Protein AF-0000000070062283 (afdb_homodimer)

Radius of gyration: 23.68 Å; Cα contacts (8 Å, |Δi|>4): 559; chains: 2; bounding box: 32×74×55 Å

Structure (mmCIF, N/CA/C/O backbone):
data_AF-0000000070062283-model_v1
#
loop_
_entity.id
_entity.type
_entity.pdbx_description
1 polymer 'Storkhead-box protein 1 isoform X3'
#
loop_
_atom_site.group_PDB
_atom_site.id
_atom_site.type_symbol
_atom_site.label_atom_id
_atom_site.label_alt_id
_atom_site.label_comp_id
_atom_site.label_asym_id
_atom_site.label_entity_id
_atom_site.label_seq_id
_atom_site.pdbx_PDB_ins_code
_atom_site.Cartn_x
_atom_site.Cartn_y
_atom_site.Cartn_z
_atom_site.occupancy
_atom_site.B_iso_or_equiv
_atom_site.auth_seq_id
_atom_site.auth_comp_id
_atom_site.auth_asym_id
_atom_site.auth_atom_id
_atom_site.pdbx_PDB_model_num
ATOM 1 N N . MET A 1 1 ? 8.719 -23.109 10.523 1 57.53 1 MET A N 1
ATOM 2 C CA . MET A 1 1 ? 8.047 -21.969 9.891 1 57.53 1 MET A CA 1
ATOM 3 C C . MET A 1 1 ? 9.062 -21.047 9.234 1 57.53 1 MET A C 1
ATOM 5 O O . MET A 1 1 ? 10.18 -20.875 9.734 1 57.53 1 MET A O 1
ATOM 9 N N . ALA A 1 2 ? 8.898 -20.781 7.941 1 75.62 2 ALA A N 1
ATOM 10 C CA . ALA A 1 2 ? 9.891 -19.969 7.227 1 75.62 2 ALA A CA 1
ATOM 11 C C . ALA A 1 2 ? 10.086 -18.625 7.906 1 75.62 2 ALA A C 1
ATOM 13 O O . ALA A 1 2 ? 9.188 -18.141 8.602 1 75.62 2 ALA A O 1
ATOM 14 N N . ARG A 1 3 ? 11.25 -18.109 7.977 1 88.5 3 ARG A N 1
ATOM 15 C CA . ARG A 1 3 ? 11.625 -16.828 8.555 1 88.5 3 ARG A CA 1
ATOM 16 C C . ARG A 1 3 ? 10.836 -15.695 7.914 1 88.5 3 ARG A C 1
ATOM 18 O O . ARG A 1 3 ? 10.664 -15.656 6.695 1 88.5 3 ARG A O 1
ATOM 25 N N . PRO A 1 4 ? 10.305 -14.82 8.789 1 92 4 PRO A N 1
ATOM 26 C CA . PRO A 1 4 ? 9.555 -13.688 8.242 1 92 4 PRO A CA 1
ATOM 27 C C . PRO A 1 4 ? 10.414 -12.797 7.34 1 92 4 PRO A C 1
ATOM 29 O O . PRO A 1 4 ? 11.617 -12.664 7.566 1 92 4 PRO A O 1
ATOM 32 N N . VAL A 1 5 ? 9.805 -12.336 6.316 1 94 5 VAL A N 1
ATOM 33 C CA . VAL A 1 5 ? 10.453 -11.438 5.367 1 94 5 VAL A CA 1
ATOM 34 C C . VAL A 1 5 ? 9.844 -10.039 5.484 1 94 5 VAL A C 1
ATOM 36 O O . VAL A 1 5 ? 8.625 -9.883 5.484 1 94 5 VAL A O 1
ATOM 39 N N . GLN A 1 6 ? 10.719 -9.086 5.617 1 95.19 6 GLN A N 1
ATOM 40 C CA . GLN A 1 6 ? 10.242 -7.707 5.707 1 95.19 6 GLN A CA 1
ATOM 41 C C . GLN A 1 6 ? 9.852 -7.164 4.336 1 95.19 6 GLN A C 1
ATOM 43 O O . GLN A 1 6 ? 10.672 -7.16 3.412 1 95.19 6 GLN A O 1
ATOM 48 N N . LEU A 1 7 ? 8.641 -6.668 4.199 1 95.12 7 LEU A N 1
ATOM 49 C CA . LEU A 1 7 ? 8.125 -6.141 2.939 1 95.12 7 LEU A CA 1
ATOM 50 C C . LEU A 1 7 ? 8.273 -4.621 2.889 1 95.12 7 LEU A C 1
ATOM 52 O O . LEU A 1 7 ? 8.414 -4.043 1.81 1 95.12 7 LEU A O 1
ATOM 56 N N . ALA A 1 8 ? 8.18 -3.963 4.035 1 95 8 ALA A N 1
ATOM 57 C CA . ALA A 1 8 ? 8.32 -2.514 4.164 1 95 8 ALA A CA 1
ATOM 58 C C . ALA A 1 8 ? 8.852 -2.133 5.543 1 95 8 ALA A C 1
ATOM 60 O O . ALA A 1 8 ? 8.484 -2.752 6.547 1 95 8 ALA A O 1
ATOM 61 N N . PRO A 1 9 ? 9.727 -1.215 5.578 1 93.31 9 PRO A N 1
ATOM 62 C CA . PRO A 1 9 ? 10.234 -0.763 6.875 1 93.31 9 PRO A CA 1
ATOM 63 C C . PRO A 1 9 ? 9.188 -0.02 7.695 1 93.31 9 PRO A C 1
ATOM 65 O O . PRO A 1 9 ? 8.094 0.267 7.191 1 93.31 9 PRO A O 1
ATOM 68 N N . GLY A 1 10 ? 9.523 0.132 8.961 1 95.19 10 GLY A N 1
ATOM 69 C CA . GLY A 1 10 ? 8.688 1.043 9.719 1 95.19 10 GLY A CA 1
ATOM 70 C C . GLY A 1 10 ? 8.445 2.363 9.016 1 95.19 10 GLY A C 1
ATOM 71 O O . GLY A 1 10 ? 9.336 2.896 8.359 1 95.19 10 GLY A O 1
ATOM 72 N N . SER A 1 11 ? 7.285 2.908 9.148 1 97.5 11 SER A N 1
ATOM 73 C CA . SER A 1 11 ? 6.883 4.082 8.383 1 97.5 11 SER A CA 1
ATOM 74 C C . SER A 1 11 ? 5.867 4.922 9.148 1 97.5 11 SER A C 1
ATOM 76 O O . SER A 1 11 ? 5.504 4.59 10.281 1 97.5 11 SER A O 1
ATOM 78 N N . LEU A 1 12 ? 5.531 6.09 8.617 1 98.12 12 LEU A N 1
ATOM 79 C CA . LEU A 1 12 ? 4.461 6.953 9.102 1 98.12 12 LEU A CA 1
ATOM 80 C C . LEU A 1 12 ? 3.223 6.832 8.219 1 98.12 12 LEU A C 1
ATOM 82 O O . LEU A 1 12 ? 3.32 6.898 6.992 1 98.12 12 LEU A O 1
ATOM 86 N N . ALA A 1 13 ? 2.154 6.559 8.844 1 98.38 13 ALA A N 1
ATOM 87 C CA . ALA A 1 13 ? 0.897 6.438 8.109 1 98.38 13 ALA A CA 1
ATOM 88 C C . ALA A 1 13 ? 0.101 7.738 8.164 1 98.38 13 ALA A C 1
ATOM 90 O O . ALA A 1 13 ? -0.002 8.367 9.219 1 98.38 13 ALA A O 1
ATOM 91 N N . LEU A 1 14 ? -0.385 8.18 7.062 1 98.12 14 LEU A N 1
ATOM 92 C CA . LEU A 1 14 ? -1.36 9.258 6.941 1 98.12 14 LEU A CA 1
ATOM 93 C C . LEU A 1 14 ? -2.711 8.719 6.48 1 98.12 14 LEU A C 1
ATOM 95 O O . LEU A 1 14 ? -2.836 8.227 5.355 1 98.12 14 LEU A O 1
ATOM 99 N N . VAL A 1 15 ? -3.691 8.766 7.332 1 97.5 15 VAL A N 1
ATOM 100 C CA . VAL A 1 15 ? -5.039 8.344 6.965 1 97.5 15 VAL A CA 1
ATOM 101 C C . VAL A 1 15 ? -5.785 9.508 6.316 1 97.5 15 VAL A C 1
ATOM 103 O O . VAL A 1 15 ? -5.941 10.57 6.926 1 97.5 15 VAL A O 1
ATOM 106 N N . LEU A 1 16 ? -6.285 9.258 5.105 1 95.69 16 LEU A N 1
ATOM 107 C CA . LEU A 1 16 ? -6.867 10.344 4.324 1 95.69 16 LEU A CA 1
ATOM 108 C C . LEU A 1 16 ? -8.367 10.133 4.129 1 95.69 16 LEU A C 1
ATOM 110 O O . LEU A 1 16 ? -8.828 9 4.023 1 95.69 16 LEU A O 1
ATOM 114 N N . SER A 1 17 ? -9.023 11.188 4.09 1 93.31 17 SER A N 1
ATOM 115 C CA . SER A 1 17 ? -10.453 11.211 3.768 1 93.31 17 SER A CA 1
ATOM 116 C C . SER A 1 17 ? -10.75 12.273 2.711 1 93.31 17 SER A C 1
ATOM 118 O O . SER A 1 17 ? -10.219 13.383 2.764 1 93.31 17 SER A O 1
ATOM 120 N N . PRO A 1 18 ? -11.5 11.914 1.716 1 88.44 18 PRO A N 1
ATOM 121 C CA . PRO A 1 18 ? -11.836 12.914 0.701 1 88.44 18 PRO A CA 1
ATOM 122 C C . PRO A 1 18 ? -12.656 14.078 1.267 1 88.44 18 PRO A C 1
ATOM 124 O O . PRO A 1 18 ? -13.5 13.875 2.141 1 88.44 18 PRO A O 1
ATOM 127 N N . ARG A 1 19 ? -12.312 15.305 0.97 1 80.94 19 ARG A N 1
ATOM 128 C CA . ARG A 1 19 ? -13.109 16.469 1.351 1 80.94 19 ARG A CA 1
ATOM 129 C C . ARG A 1 19 ? -14.383 16.547 0.519 1 80.94 19 ARG A C 1
ATOM 131 O O . ARG A 1 19 ? -14.445 16.016 -0.592 1 80.94 19 ARG A O 1
ATOM 138 N N . GLU A 1 20 ? -15.734 16.703 1.069 1 64.06 20 GLU A N 1
ATOM 139 C CA . GLU A 1 20 ? -17.047 16.766 0.435 1 64.06 20 GLU A CA 1
ATOM 140 C C . GLU A 1 20 ? -16.938 17.25 -1.006 1 64.06 20 GLU A C 1
ATOM 142 O O . GLU A 1 20 ? -17.875 17.078 -1.795 1 64.06 20 GLU A O 1
ATOM 147 N N . ALA A 1 21 ? -16.297 18.422 -1.163 1 51.62 21 ALA A N 1
ATOM 148 C CA . ALA A 1 21 ? -16.703 18.953 -2.459 1 51.62 21 ALA A CA 1
ATOM 149 C C . ALA A 1 21 ? -16.656 17.875 -3.535 1 51.62 21 ALA A C 1
ATOM 151 O O . ALA A 1 21 ? -16.375 16.719 -3.242 1 51.62 21 ALA A O 1
ATOM 152 N N . GLY A 1 22 ? -16.078 18.391 -4.781 1 42.16 22 GLY A N 1
ATOM 153 C CA . GLY A 1 22 ? -16.344 17.953 -6.141 1 42.16 22 GLY A CA 1
ATOM 154 C C . GLY A 1 22 ? -15.984 16.484 -6.367 1 42.16 22 GLY A C 1
ATOM 155 O O . GLY A 1 22 ? -15.508 15.812 -5.457 1 42.16 22 GLY A O 1
ATOM 156 N N . GLN A 1 23 ? -15.531 16.391 -7.68 1 39.28 23 GLN A N 1
ATOM 157 C CA . GLN A 1 23 ? -15.555 15.406 -8.758 1 39.28 23 GLN A CA 1
ATOM 158 C C . GLN A 1 23 ? -14.719 14.172 -8.398 1 39.28 23 GLN A C 1
ATOM 160 O O . GLN A 1 23 ? -13.617 14.305 -7.867 1 39.28 23 GLN A O 1
ATOM 165 N N . ALA A 1 24 ? -15.312 13.125 -8.484 1 41.19 24 ALA A N 1
ATOM 166 C CA . ALA A 1 24 ? -14.914 11.734 -8.664 1 41.19 24 ALA A CA 1
ATOM 167 C C . ALA A 1 24 ? -13.547 11.633 -9.336 1 41.19 24 ALA A C 1
ATOM 169 O O . ALA A 1 24 ? -13.461 11.516 -10.562 1 41.19 24 ALA A O 1
ATOM 170 N N . ALA A 1 25 ? -12.758 12.672 -9.367 1 44.44 25 ALA A N 1
ATOM 171 C CA . ALA A 1 25 ? -11.742 12.242 -10.32 1 44.44 25 ALA A CA 1
ATOM 172 C C . ALA A 1 25 ? -11.258 10.836 -10.008 1 44.44 25 ALA A C 1
ATOM 174 O O . ALA A 1 25 ? -11.398 10.359 -8.883 1 44.44 25 ALA A O 1
ATOM 175 N N . GLY A 1 26 ? -10.844 10.148 -10.867 1 49.97 26 GLY A N 1
ATOM 176 C CA . GLY A 1 26 ? -10.211 8.844 -10.836 1 49.97 26 GLY A CA 1
ATOM 177 C C . GLY A 1 26 ? -9.383 8.609 -9.586 1 49.97 26 GLY A C 1
ATOM 178 O O . GLY A 1 26 ? -8.922 9.57 -8.953 1 49.97 26 GLY A O 1
ATOM 179 N N . LYS A 1 27 ? -9.836 7.836 -8.609 1 58.41 27 LYS A N 1
ATOM 180 C CA . LYS A 1 27 ? -9.148 7.461 -7.375 1 58.41 27 LYS A CA 1
ATOM 181 C C . LYS A 1 27 ? -7.637 7.621 -7.523 1 58.41 27 LYS A C 1
ATOM 183 O O . LYS A 1 27 ? -6.992 6.859 -8.25 1 58.41 27 LYS A O 1
ATOM 188 N N . PRO A 1 28 ? -7.23 8.961 -7.203 1 59.75 28 PRO A N 1
ATOM 189 C CA . PRO A 1 28 ? -5.781 9.102 -7.379 1 59.75 28 PRO A CA 1
ATOM 190 C C . PRO A 1 28 ? -5 7.926 -6.809 1 59.75 28 PRO A C 1
ATOM 192 O O . PRO A 1 28 ? -5.441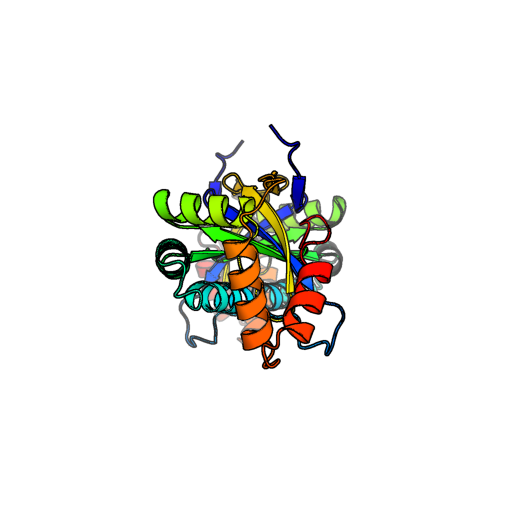 7.293 -5.844 1 59.75 28 PRO A O 1
ATOM 195 N N . GLY A 1 29 ? -4.117 7.484 -7.566 1 78.81 29 GLY A N 1
ATOM 196 C CA . GLY A 1 29 ? -3.215 6.449 -7.086 1 78.81 29 GLY A CA 1
ATOM 197 C C . GLY A 1 29 ? -2.383 6.887 -5.895 1 78.81 29 GLY A C 1
ATOM 198 O O . GLY A 1 29 ? -2.287 8.078 -5.602 1 78.81 29 GLY A O 1
ATOM 199 N N . GLY A 1 30 ? -1.992 6.109 -5.074 1 87.81 30 GLY A N 1
ATOM 200 C CA . GLY A 1 30 ? -1.177 6.34 -3.893 1 87.81 30 GLY A CA 1
ATOM 201 C C . GLY A 1 30 ? 0.014 7.242 -4.156 1 87.81 30 GLY A C 1
ATOM 202 O O . GLY A 1 30 ? 0.304 8.141 -3.367 1 87.81 30 GLY A O 1
ATOM 203 N N . ARG A 1 31 ? 0.639 7.145 -5.316 1 91 31 ARG A N 1
ATOM 204 C CA . ARG A 1 31 ? 1.829 7.93 -5.629 1 91 31 ARG A CA 1
ATOM 205 C C . ARG A 1 31 ? 1.464 9.375 -5.934 1 91 31 ARG A C 1
ATOM 207 O O . ARG A 1 31 ? 2.201 10.297 -5.574 1 91 31 ARG A O 1
ATOM 214 N N . ALA A 1 32 ? 0.366 9.516 -6.598 1 91.38 32 ALA A N 1
ATOM 215 C CA . ALA A 1 32 ? -0.092 10.875 -6.891 1 91.38 32 ALA A CA 1
ATOM 216 C C . ALA A 1 32 ? -0.417 11.625 -5.602 1 91.38 32 ALA A C 1
ATOM 218 O O . ALA A 1 32 ? -0.072 12.805 -5.461 1 91.38 32 ALA A O 1
ATOM 219 N N . LEU A 1 33 ? -1.031 10.984 -4.676 1 92.88 33 LEU A N 1
ATOM 220 C CA . LEU A 1 33 ? -1.369 11.602 -3.4 1 92.88 33 LEU A CA 1
ATOM 221 C C . LEU A 1 33 ? -0.11 11.922 -2.598 1 92.88 33 LEU A C 1
ATOM 223 O O . LEU A 1 33 ? -0.042 12.945 -1.919 1 92.88 33 LEU A O 1
ATOM 227 N N . PHE A 1 34 ? 0.825 11.039 -2.75 1 96.06 34 PHE A N 1
ATOM 228 C CA . PHE A 1 34 ? 2.104 11.281 -2.092 1 96.06 34 PHE A CA 1
ATOM 229 C C . PHE A 1 34 ? 2.752 12.555 -2.619 1 96.06 34 PHE A C 1
ATOM 231 O O . PHE A 1 34 ? 3.215 13.391 -1.84 1 96.06 34 PHE A O 1
ATOM 238 N N . ARG A 1 35 ? 2.746 12.648 -3.902 1 95.38 35 ARG A N 1
ATOM 239 C CA . ARG A 1 35 ? 3.326 13.844 -4.504 1 95.38 35 ARG A CA 1
ATOM 240 C C . ARG A 1 35 ? 2.561 15.094 -4.082 1 95.38 35 ARG A C 1
ATOM 242 O O . ARG A 1 35 ? 3.162 16.125 -3.793 1 95.38 35 ARG A O 1
ATOM 249 N N . ALA A 1 36 ? 1.309 14.984 -4.059 1 93.56 36 ALA A N 1
ATOM 250 C CA . ALA A 1 36 ? 0.475 16.109 -3.645 1 93.56 36 ALA A CA 1
ATOM 251 C C . ALA A 1 36 ? 0.743 16.484 -2.191 1 93.56 36 ALA A C 1
ATOM 253 O O . ALA A 1 36 ? 0.812 17.672 -1.852 1 93.56 36 ALA A O 1
ATOM 254 N N . PHE A 1 37 ? 0.899 15.492 -1.346 1 96.44 37 PHE A N 1
ATOM 255 C CA . PHE A 1 37 ? 1.194 15.727 0.064 1 96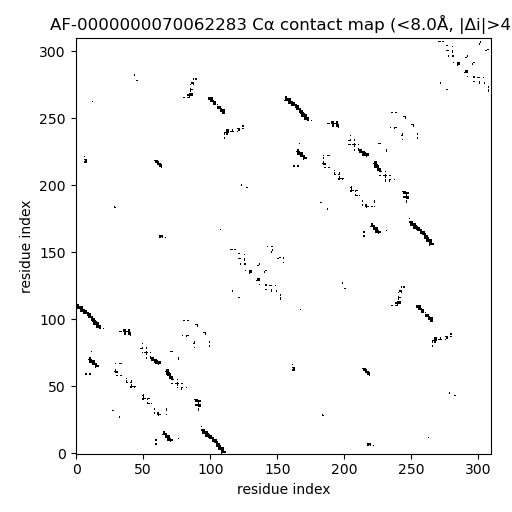.44 37 PHE A CA 1
ATOM 256 C C . PHE A 1 37 ? 2.539 16.422 0.228 1 96.44 37 PHE A C 1
ATOM 258 O O . PHE A 1 37 ? 2.654 17.391 0.983 1 96.44 37 PHE A O 1
ATOM 265 N N . ARG A 1 38 ? 3.461 15.891 -0.426 1 96.81 38 ARG A N 1
ATOM 266 C CA . ARG A 1 38 ? 4.797 16.484 -0.373 1 96.81 38 ARG A CA 1
ATOM 267 C C . ARG A 1 38 ? 4.777 17.938 -0.831 1 96.81 38 ARG A C 1
ATOM 269 O O . ARG A 1 38 ? 5.355 18.797 -0.178 1 96.81 38 ARG A O 1
ATOM 276 N N . ARG A 1 39 ? 4.125 18.203 -1.909 1 93 39 ARG A N 1
ATOM 277 C CA . ARG A 1 39 ? 4.039 19.547 -2.473 1 93 39 ARG A CA 1
ATOM 278 C C . ARG A 1 39 ? 3.34 20.5 -1.512 1 93 39 ARG A C 1
ATOM 280 O O . ARG A 1 39 ? 3.777 21.641 -1.328 1 93 39 ARG A O 1
ATOM 287 N N . ALA A 1 40 ? 2.277 20.109 -0.938 1 92.25 40 ALA A N 1
ATOM 288 C CA . ALA A 1 40 ? 1.511 20.938 -0.014 1 92.25 40 ALA A CA 1
ATOM 289 C C . ALA A 1 40 ? 2.369 21.375 1.165 1 92.25 40 ALA A C 1
ATOM 291 O O . ALA A 1 40 ? 2.277 22.531 1.611 1 92.25 40 ALA A O 1
ATOM 292 N N . ASN A 1 41 ? 3.182 20.453 1.656 1 94.19 41 ASN A N 1
ATOM 293 C CA . ASN A 1 41 ? 3.982 20.781 2.832 1 94.19 41 ASN A CA 1
ATOM 294 C C . ASN A 1 41 ? 5.281 21.484 2.447 1 94.19 41 ASN A C 1
ATOM 296 O O . ASN A 1 41 ? 5.895 22.156 3.275 1 94.19 41 ASN A O 1
ATOM 300 N N . ALA A 1 42 ? 5.684 21.297 1.216 1 91.31 42 ALA A N 1
ATOM 301 C CA . ALA A 1 42 ? 6.871 22 0.721 1 91.31 42 ALA A CA 1
ATOM 302 C C . ALA A 1 42 ? 6.594 23.484 0.518 1 91.31 42 ALA A C 1
ATOM 304 O O . ALA A 1 42 ? 7.527 24.281 0.382 1 91.31 42 ALA A O 1
ATOM 305 N N . ARG A 1 43 ? 5.383 23.859 0.524 1 85.88 43 ARG A N 1
ATOM 306 C CA . ARG A 1 43 ? 4.996 25.25 0.27 1 85.88 43 ARG A CA 1
ATOM 307 C C . ARG A 1 43 ? 4.848 26.016 1.575 1 85.88 43 ARG A C 1
ATOM 309 O O . ARG A 1 43 ? 4.523 27.219 1.562 1 85.88 43 ARG A O 1
ATOM 316 N N . CYS A 1 44 ? 5.016 25.312 2.605 1 85.69 44 CYS A N 1
ATOM 317 C CA . CYS A 1 44 ? 4.906 25.984 3.896 1 85.69 44 CYS A CA 1
ATOM 318 C C . CYS A 1 44 ? 6.188 26.734 4.23 1 85.69 44 CYS A C 1
ATOM 320 O O . CYS A 1 44 ? 6.867 26.422 5.207 1 85.69 44 CYS A O 1
ATOM 322 N N . PHE A 1 45 ? 6.531 27.875 3.613 1 83.69 45 PHE A N 1
ATOM 323 C CA . PHE A 1 45 ? 7.793 28.609 3.676 1 83.69 45 PHE A CA 1
ATOM 324 C C . PHE A 1 45 ? 8.039 29.141 5.082 1 83.69 45 PHE A C 1
ATOM 326 O O . PHE A 1 45 ? 9.188 29.344 5.48 1 83.69 45 PHE A O 1
ATOM 333 N N . TRP A 1 46 ? 6.953 29.375 5.82 1 83.44 46 TRP A N 1
ATOM 334 C CA . TRP A 1 46 ? 7.105 29.891 7.18 1 83.44 46 TRP A CA 1
ATOM 335 C C . TRP A 1 46 ? 7.629 28.812 8.109 1 83.44 46 TRP A C 1
ATOM 337 O O . TRP A 1 46 ? 8.055 29.094 9.234 1 83.44 46 TRP A O 1
ATOM 347 N N . ASN A 1 47 ? 7.562 27.562 7.699 1 87.62 47 ASN A N 1
ATOM 348 C CA . ASN A 1 47 ? 8.039 26.422 8.477 1 87.62 47 ASN A CA 1
ATOM 349 C C . ASN A 1 47 ? 9.148 25.672 7.742 1 87.62 47 ASN A C 1
ATOM 351 O O . ASN A 1 47 ? 8.906 24.625 7.129 1 87.62 47 ASN A O 1
ATOM 355 N N . ALA A 1 48 ? 10.359 26.125 7.918 1 93.25 48 ALA A N 1
ATOM 356 C CA . ALA A 1 48 ? 11.5 25.609 7.164 1 93.25 48 ALA A CA 1
ATOM 357 C C . ALA A 1 48 ? 11.75 24.141 7.484 1 93.25 48 ALA A C 1
ATOM 359 O O . ALA A 1 48 ? 12.133 23.359 6.605 1 93.25 48 ALA A O 1
ATOM 360 N N . SER A 1 49 ? 11.578 23.875 8.719 1 95.31 49 SER A N 1
ATOM 361 C CA . SER A 1 49 ? 11.805 22.5 9.125 1 95.31 49 SER A CA 1
ATOM 362 C C . SER A 1 49 ? 10.836 21.547 8.422 1 95.31 49 SER A C 1
ATOM 364 O O . SER A 1 49 ? 11.234 20.469 7.984 1 95.31 49 SER A O 1
ATOM 366 N N . LEU A 1 50 ? 9.617 21.922 8.273 1 94.75 50 LEU A N 1
ATOM 367 C CA . LEU A 1 50 ? 8.609 21.109 7.613 1 94.75 50 LEU A CA 1
ATOM 368 C C . LEU A 1 50 ? 8.898 20.984 6.121 1 94.75 50 LEU A C 1
ATOM 370 O O . LEU A 1 50 ? 8.766 19.891 5.547 1 94.75 50 LEU A O 1
ATOM 374 N N . VAL A 1 51 ? 9.289 22.062 5.531 1 95 51 VAL A N 1
ATOM 375 C CA . VAL A 1 51 ? 9.641 22.062 4.117 1 95 51 VAL A CA 1
ATOM 376 C C . VAL A 1 51 ? 10.789 21.078 3.869 1 95 51 VAL A C 1
ATOM 378 O O . VAL A 1 51 ? 10.734 20.266 2.939 1 95 51 VAL A O 1
ATOM 381 N N . ARG A 1 52 ? 11.789 21.172 4.711 1 97.06 52 ARG A N 1
ATOM 382 C CA . ARG A 1 52 ? 12.938 20.281 4.586 1 97.06 52 ARG A CA 1
ATOM 383 C C . ARG A 1 52 ? 12.523 18.828 4.789 1 97.06 52 ARG A C 1
ATOM 385 O O . ARG A 1 52 ? 12.938 17.938 4.035 1 97.06 52 ARG A O 1
ATOM 392 N N . ALA A 1 53 ? 11.703 18.578 5.789 1 97.69 53 ALA A N 1
ATOM 393 C CA . ALA A 1 53 ? 11.242 17.219 6.062 1 97.69 53 ALA A CA 1
ATOM 394 C C . ALA A 1 53 ? 10.422 16.672 4.895 1 97.69 53 ALA A C 1
ATOM 396 O O . ALA A 1 53 ? 10.586 15.508 4.508 1 97.69 53 ALA A O 1
ATOM 397 N N . ALA A 1 54 ? 9.57 17.516 4.367 1 97.06 54 ALA A N 1
ATOM 398 C CA . ALA A 1 54 ? 8.719 17.109 3.25 1 97.06 54 ALA A CA 1
ATOM 399 C C . ALA A 1 54 ? 9.562 16.719 2.039 1 97.06 54 ALA A C 1
ATOM 401 O O . ALA A 1 54 ? 9.219 15.789 1.313 1 97.06 54 ALA A O 1
ATOM 402 N N . SER A 1 55 ? 10.633 17.406 1.828 1 95.75 55 SER A N 1
ATOM 403 C CA . SER A 1 55 ? 11.484 17.156 0.671 1 95.75 55 SER A CA 1
ATOM 404 C C . SER A 1 55 ? 12.219 15.828 0.803 1 95.75 55 SER A C 1
ATOM 406 O O . SER A 1 55 ? 12.703 15.273 -0.189 1 95.75 55 SER A O 1
ATOM 408 N N . ARG A 1 56 ? 12.297 15.258 1.959 1 97.19 56 ARG A N 1
ATOM 409 C CA . ARG A 1 56 ? 13.062 14.039 2.207 1 97.19 56 ARG A CA 1
ATOM 410 C C . ARG A 1 56 ? 12.133 12.844 2.391 1 97.19 56 ARG A C 1
ATOM 412 O O . ARG A 1 56 ? 12.594 11.742 2.719 1 97.19 56 ARG A O 1
ATOM 419 N N . LEU A 1 57 ? 10.883 13.07 2.227 1 97.19 57 LEU A N 1
ATOM 420 C CA . LEU A 1 57 ? 9.906 11.992 2.348 1 97.19 57 LEU A CA 1
ATOM 421 C C . LEU A 1 57 ? 10.031 11.008 1.195 1 97.19 57 LEU A C 1
ATOM 423 O O . LEU A 1 57 ? 10.328 11.398 0.064 1 97.19 57 LEU A O 1
ATOM 427 N N . ALA A 1 58 ? 9.812 9.797 1.457 1 97.31 58 ALA A N 1
ATOM 428 C CA . ALA A 1 58 ? 9.75 8.742 0.448 1 97.31 58 ALA A CA 1
ATOM 429 C C . ALA A 1 58 ? 8.438 7.973 0.543 1 97.31 58 ALA A C 1
ATOM 431 O O . ALA A 1 58 ? 7.93 7.734 1.642 1 97.31 58 ALA A O 1
ATOM 432 N N . PHE A 1 59 ? 7.992 7.648 -0.555 1 96.38 59 PHE A N 1
ATOM 433 C CA . PHE A 1 59 ? 6.777 6.844 -0.646 1 96.38 59 PHE A CA 1
ATOM 434 C C . PHE A 1 59 ? 7.059 5.398 -0.24 1 96.38 59 PHE A C 1
ATOM 436 O O . PHE A 1 59 ? 7.988 4.773 -0.753 1 96.38 59 PHE A O 1
ATOM 443 N N . VAL A 1 60 ? 6.289 4.871 0.668 1 96.81 60 VAL A N 1
ATOM 444 C CA . VAL A 1 60 ? 6.441 3.484 1.093 1 96.81 60 VAL A CA 1
ATOM 445 C C . VAL A 1 60 ? 5.305 2.643 0.518 1 96.81 60 VAL A C 1
ATOM 447 O O . VAL A 1 60 ? 5.523 1.51 0.081 1 96.81 60 VAL A O 1
ATOM 450 N N . GLY A 1 61 ? 4.059 3.283 0.593 1 95.44 61 GLY A N 1
ATOM 451 C CA . GLY A 1 61 ? 2.957 2.496 0.061 1 95.44 61 GLY A CA 1
ATOM 452 C C . GLY A 1 61 ? 1.608 3.174 0.217 1 95.44 61 GLY A C 1
ATOM 453 O O . GLY A 1 61 ? 1.52 4.27 0.772 1 95.44 61 GLY A O 1
ATOM 454 N N . TRP A 1 62 ? 0.635 2.482 -0.364 1 95.25 62 TRP A N 1
ATOM 455 C CA . TRP A 1 62 ? -0.761 2.908 -0.354 1 95.25 62 TRP A CA 1
ATOM 456 C C . TRP A 1 62 ? -1.682 1.747 0.005 1 95.25 62 TRP A C 1
ATOM 458 O O . TRP A 1 62 ? -1.573 0.661 -0.568 1 95.25 62 TRP A O 1
ATOM 468 N N . LEU A 1 63 ? -2.529 1.969 0.949 1 94.94 63 LEU A N 1
ATOM 469 C CA . LEU A 1 63 ? -3.492 0.952 1.357 1 94.94 63 LEU A CA 1
ATOM 470 C C . LEU A 1 63 ? -4.91 1.356 0.964 1 94.94 63 LEU A C 1
ATOM 472 O O . LEU A 1 63 ? -5.23 2.545 0.922 1 94.94 63 LEU A O 1
ATOM 476 N N . GLN A 1 64 ? -5.773 0.428 0.67 1 88.94 64 GLN A N 1
ATOM 477 C CA . GLN A 1 64 ? -7.109 0.583 0.105 1 88.94 64 GLN A CA 1
ATOM 478 C C . GLN A 1 64 ? -7.973 1.495 0.973 1 88.94 64 GLN A C 1
ATOM 480 O O . GLN A 1 64 ? -8.867 2.172 0.469 1 88.94 64 GLN A O 1
ATOM 485 N N . ARG A 1 65 ? -7.777 1.609 2.236 1 87.62 65 ARG A N 1
ATOM 486 C CA . ARG A 1 65 ? -8.547 2.502 3.1 1 87.62 65 ARG A CA 1
ATOM 487 C C . ARG A 1 65 ? -7.93 3.898 3.127 1 87.62 65 ARG A C 1
ATOM 489 O O . ARG A 1 65 ? -7.977 4.582 4.152 1 87.62 65 ARG A O 1
ATOM 496 N N . ARG A 1 66 ? -7.328 4.293 2.059 1 92.62 66 ARG A N 1
ATOM 497 C CA . ARG A 1 66 ? -6.762 5.621 1.823 1 92.62 66 ARG A CA 1
ATOM 498 C C . ARG A 1 66 ? -5.703 5.957 2.867 1 92.62 66 ARG A C 1
ATOM 500 O O . ARG A 1 66 ? -5.77 7.008 3.508 1 92.62 66 ARG A O 1
ATOM 507 N N . VAL A 1 67 ? -4.875 5.059 3.016 1 96.5 67 VAL A N 1
ATOM 508 C CA . VAL A 1 67 ? -3.748 5.246 3.922 1 96.5 67 VAL A CA 1
ATOM 509 C C . VAL A 1 67 ? -2.455 5.379 3.121 1 96.5 67 VAL A C 1
ATOM 511 O O . VAL A 1 67 ? -2.121 4.5 2.322 1 96.5 67 VAL A O 1
ATOM 514 N N . LEU A 1 68 ? -1.799 6.445 3.297 1 97.12 68 LEU A N 1
ATOM 515 C CA . LEU A 1 68 ? -0.492 6.68 2.693 1 97.12 68 LEU A CA 1
ATOM 516 C C . LEU A 1 68 ? 0.628 6.332 3.668 1 97.12 68 LEU A C 1
ATOM 518 O O . LEU A 1 68 ? 0.648 6.824 4.797 1 97.12 68 LEU A O 1
ATOM 522 N N . LEU A 1 69 ? 1.502 5.438 3.301 1 97.44 69 LEU A N 1
ATOM 523 C CA . LEU A 1 69 ? 2.684 5.109 4.09 1 97.44 69 LEU A CA 1
ATOM 524 C C . LEU A 1 69 ? 3.912 5.84 3.561 1 97.44 69 LEU A C 1
ATOM 526 O O . LEU A 1 69 ? 4.223 5.762 2.369 1 97.44 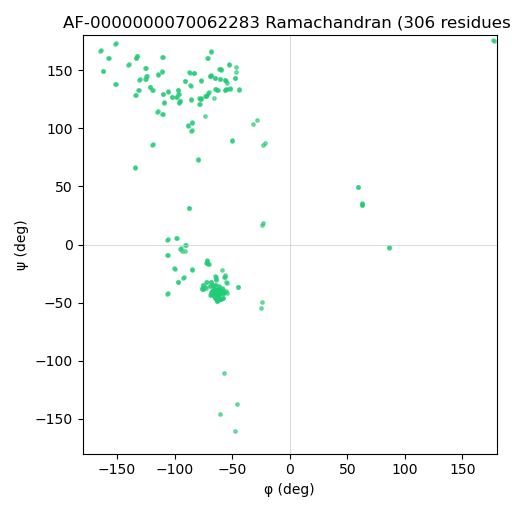69 LEU A O 1
ATOM 530 N N . VAL A 1 70 ? 4.609 6.57 4.473 1 98 70 VAL A N 1
ATOM 531 C CA . VAL A 1 70 ? 5.777 7.348 4.07 1 98 70 VAL A CA 1
ATOM 532 C C . VAL A 1 70 ? 6.922 7.105 5.047 1 98 70 VAL A C 1
ATOM 534 O O . VAL A 1 70 ? 6.707 6.613 6.16 1 98 70 VAL A O 1
ATOM 537 N N . ARG A 1 71 ? 8.062 7.414 4.59 1 97.56 71 ARG A N 1
ATOM 538 C CA . ARG A 1 71 ? 9.234 7.312 5.441 1 97.56 71 ARG A CA 1
ATOM 539 C C . ARG A 1 71 ? 10.188 8.484 5.215 1 97.56 71 ARG A C 1
ATOM 541 O O . ARG A 1 71 ? 10.133 9.141 4.172 1 97.56 71 ARG A O 1
ATOM 548 N N . ALA A 1 72 ? 10.938 8.797 6.152 1 97.5 72 ALA A N 1
ATOM 549 C CA . ALA A 1 72 ? 11.977 9.828 6.141 1 97.5 72 ALA A CA 1
ATOM 550 C C . ALA A 1 72 ? 13.023 9.555 7.215 1 97.5 72 ALA A C 1
ATOM 552 O O . ALA A 1 72 ? 12.82 8.711 8.094 1 97.5 72 ALA A O 1
ATOM 553 N N . PRO A 1 73 ? 14.203 10.164 7.055 1 97.19 73 PRO A N 1
ATOM 554 C CA . PRO A 1 73 ? 15.148 10.062 8.164 1 97.19 73 PRO A CA 1
ATOM 555 C C . PRO A 1 73 ? 14.547 10.492 9.5 1 97.19 73 PRO A C 1
ATOM 557 O O . PRO A 1 73 ? 13.641 11.328 9.531 1 97.19 73 PRO A O 1
ATOM 560 N N . GLN A 1 74 ? 15.055 10 10.586 1 96.62 74 GLN A N 1
ATOM 561 C CA . GLN A 1 74 ? 14.453 10.117 11.914 1 96.62 74 GLN A CA 1
ATOM 562 C C . GLN A 1 74 ? 14.234 11.578 12.289 1 96.62 74 GLN A C 1
ATOM 564 O O . GLN A 1 74 ? 13.156 11.945 12.766 1 96.62 74 GLN A O 1
ATOM 569 N N . PRO A 1 75 ? 15.133 12.484 12.016 1 97.12 75 PRO A N 1
ATOM 570 C CA . PRO A 1 75 ? 14.875 13.883 12.352 1 97.12 75 PRO A CA 1
ATOM 571 C C . PRO A 1 75 ? 13.703 14.469 11.57 1 97.12 75 PRO A C 1
ATOM 573 O O . PRO A 1 75 ? 12.93 15.266 12.109 1 97.12 75 PRO A O 1
ATOM 576 N N . CYS A 1 76 ? 13.609 14.016 10.367 1 97.81 76 CYS A N 1
ATOM 577 C CA . CYS A 1 76 ? 12.531 14.516 9.516 1 97.81 76 CYS A CA 1
ATOM 578 C C . CYS A 1 76 ? 11.188 13.953 9.961 1 97.81 76 CYS A C 1
ATOM 580 O O . CYS A 1 76 ? 10.18 14.664 9.953 1 97.81 76 CYS A O 1
ATOM 582 N N . VAL A 1 77 ? 11.203 12.711 10.367 1 97.5 77 VAL A N 1
ATOM 583 C CA . VAL A 1 77 ? 9.969 12.094 10.828 1 97.5 77 VAL A CA 1
ATOM 584 C C . VAL A 1 77 ? 9.469 12.805 12.086 1 97.5 77 VAL A C 1
ATOM 586 O O . VAL A 1 77 ? 8.266 12.992 12.273 1 97.5 77 VAL A O 1
ATOM 589 N N . GLN A 1 78 ? 10.414 13.148 12.906 1 97.75 78 GLN A N 1
ATOM 590 C CA . GLN A 1 78 ? 10.039 13.852 14.133 1 97.75 78 GLN A CA 1
ATOM 591 C C . GLN A 1 78 ? 9.375 15.188 13.82 1 97.75 78 GLN A C 1
ATOM 593 O O . GLN A 1 78 ? 8.438 15.594 14.508 1 97.75 78 GLN A O 1
ATOM 598 N N . VAL A 1 79 ? 9.891 15.844 12.836 1 97.31 79 VAL A N 1
ATOM 599 C CA . VAL A 1 79 ? 9.305 17.125 12.422 1 97.31 79 VAL A CA 1
ATOM 600 C C . VAL A 1 79 ? 7.863 16.906 11.969 1 97.31 79 VAL A C 1
ATOM 602 O O . VAL A 1 79 ? 6.977 17.688 12.32 1 97.31 79 VAL A O 1
ATOM 605 N N . LEU A 1 80 ? 7.613 15.836 11.227 1 97.06 80 LEU A N 1
ATOM 606 C CA . LEU A 1 80 ? 6.27 15.531 10.742 1 97.06 80 LEU A CA 1
ATOM 607 C C . LEU A 1 80 ? 5.336 15.195 11.898 1 97.06 80 LEU A C 1
ATOM 609 O O . LEU A 1 80 ? 4.195 15.656 11.938 1 97.06 80 LEU A O 1
ATOM 613 N N . ARG A 1 81 ? 5.832 14.453 12.836 1 97.38 81 ARG A N 1
ATOM 614 C CA . ARG A 1 81 ? 5.047 14.117 14.016 1 97.38 81 ARG A CA 1
ATOM 615 C C . ARG A 1 81 ? 4.645 15.375 14.781 1 97.38 81 ARG A C 1
ATOM 617 O O . ARG A 1 81 ? 3.486 15.531 15.164 1 97.38 81 ARG A O 1
ATOM 624 N N . ASP A 1 82 ? 5.586 16.172 14.945 1 94.25 82 ASP A N 1
ATOM 625 C CA . ASP A 1 82 ? 5.34 17.406 15.672 1 94.25 82 ASP A CA 1
ATOM 626 C C . ASP A 1 82 ? 4.352 18.297 14.93 1 94.25 82 ASP A C 1
ATOM 628 O O . ASP A 1 82 ? 3.482 18.922 15.547 1 94.25 82 ASP A O 1
ATOM 632 N N . ALA A 1 83 ? 4.562 18.375 13.633 1 93.38 83 ALA A N 1
ATOM 633 C CA . ALA A 1 83 ? 3.633 19.172 12.836 1 93.38 83 ALA A CA 1
ATOM 634 C C . ALA A 1 83 ? 2.209 18.641 12.961 1 93.38 83 ALA A C 1
ATOM 636 O O . ALA A 1 83 ? 1.253 19.406 13.039 1 93.38 83 ALA A O 1
ATOM 637 N N . TRP A 1 84 ? 2.09 17.359 12.977 1 94.31 84 TRP A N 1
ATOM 638 C CA . TRP A 1 84 ? 0.771 16.766 13.156 1 94.31 84 TRP A CA 1
ATOM 639 C C . TRP A 1 84 ? 0.208 17.109 14.531 1 94.31 84 TRP A C 1
ATOM 641 O O . TRP A 1 84 ? -0.95 17.516 14.656 1 94.31 84 TRP A O 1
ATOM 651 N N . ARG A 1 85 ? 1.076 16.938 15.539 1 92.19 85 ARG A N 1
ATOM 652 C CA . ARG A 1 85 ? 0.638 17.25 16.891 1 92.19 85 ARG A CA 1
ATOM 653 C C . ARG A 1 85 ? 0.09 18.672 16.984 1 92.19 85 ARG A C 1
ATOM 655 O O . ARG A 1 85 ? -0.905 18.906 17.672 1 92.19 85 ARG A O 1
ATOM 662 N N . ARG A 1 86 ? 0.679 19.516 16.188 1 87.56 86 ARG A N 1
ATOM 663 C CA . ARG A 1 86 ? 0.336 20.938 16.281 1 87.56 86 ARG A CA 1
ATOM 664 C C . ARG A 1 86 ? -0.678 21.312 15.219 1 87.56 86 ARG A C 1
ATOM 666 O O . ARG A 1 86 ? -0.887 22.5 14.953 1 87.56 86 ARG A O 1
ATOM 673 N N . ARG A 1 87 ? -1.168 20.359 14.484 1 86.62 87 ARG A N 1
ATOM 674 C CA . ARG A 1 87 ? -2.172 20.578 13.445 1 86.62 87 ARG A CA 1
ATOM 675 C C . ARG A 1 87 ? -1.637 21.484 12.344 1 86.62 87 ARG A C 1
ATOM 677 O O . ARG A 1 87 ? -2.377 22.297 11.789 1 86.62 87 ARG A O 1
ATOM 684 N N . ALA A 1 88 ? -0.334 21.328 12.078 1 88.12 88 ALA A N 1
ATOM 685 C CA . ALA A 1 88 ? 0.329 22.172 11.086 1 88.12 88 ALA A CA 1
ATOM 686 C C . ALA A 1 88 ? 0.615 21.406 9.805 1 88.12 88 ALA A C 1
ATOM 688 O O . ALA A 1 88 ? 1.047 21.984 8.805 1 88.12 88 ALA A O 1
ATOM 689 N N . LEU A 1 89 ? 0.397 20.078 9.852 1 91.88 89 LEU A N 1
ATOM 690 C CA . LEU A 1 89 ? 0.621 19.25 8.672 1 91.88 89 LEU A CA 1
ATOM 691 C C . LEU A 1 89 ? -0.436 19.516 7.609 1 91.88 89 LEU A C 1
ATOM 693 O O . LEU A 1 89 ? -1.631 19.562 7.91 1 91.88 89 LEU A O 1
ATOM 697 N N . ARG A 1 90 ? 0.022 19.734 6.414 1 91.12 90 ARG A N 1
ATOM 698 C CA . ARG A 1 90 ? -0.912 20.047 5.34 1 91.12 90 ARG A CA 1
ATOM 699 C C . ARG A 1 90 ? -1.379 18.797 4.621 1 91.12 90 ARG A C 1
ATOM 701 O O . ARG A 1 90 ? -0.579 17.891 4.348 1 91.12 90 ARG A O 1
ATOM 708 N N . SER A 1 91 ? -2.619 18.828 4.316 1 90.94 91 SER A N 1
ATOM 709 C CA . SER A 1 91 ? -3.219 17.703 3.6 1 90.94 91 SER A CA 1
ATOM 710 C C . SER A 1 91 ? -3.061 17.859 2.09 1 90.94 91 SER A C 1
ATOM 712 O O . SER A 1 91 ? -2.955 18.984 1.587 1 90.94 91 SER A O 1
ATOM 714 N N . PRO A 1 92 ? -2.934 16.672 1.406 1 90.75 92 PRO A N 1
ATOM 715 C CA . PRO A 1 92 ? -3.002 16.797 -0.052 1 90.75 92 PRO A CA 1
ATOM 716 C C . PRO A 1 92 ? -4.324 17.391 -0.532 1 90.75 92 PRO A C 1
ATOM 718 O O . PRO A 1 92 ? -5.359 17.203 0.114 1 90.75 92 PRO A O 1
ATOM 721 N N . ARG A 1 93 ? -4.223 18.047 -1.649 1 84.5 93 ARG A N 1
ATOM 722 C CA . ARG A 1 93 ? -5.406 18.703 -2.195 1 84.5 93 ARG A CA 1
ATOM 723 C C . ARG A 1 93 ? -6.555 17.719 -2.363 1 84.5 93 ARG A C 1
ATOM 725 O O . ARG A 1 93 ? -6.359 16.609 -2.865 1 84.5 93 ARG A O 1
ATOM 732 N N . GLY A 1 94 ? -7.691 18.172 -1.915 1 83.88 94 GLY A N 1
ATOM 733 C CA . GLY A 1 94 ? -8.891 17.359 -2.076 1 83.88 94 GLY A CA 1
ATOM 734 C C . GLY A 1 94 ? -9.086 16.359 -0.957 1 83.88 94 GLY A C 1
ATOM 735 O O . GLY A 1 94 ? -10.078 15.625 -0.939 1 83.88 94 GLY A O 1
ATOM 736 N N . PHE A 1 95 ? -8.148 16.297 -0.021 1 90.31 95 PHE A N 1
ATOM 737 C CA . PHE A 1 95 ? -8.242 15.328 1.067 1 90.31 95 PHE A CA 1
ATOM 738 C C . PHE A 1 95 ? -7.977 16 2.41 1 90.31 95 PHE A C 1
ATOM 740 O O . PHE A 1 95 ? -7.488 17.141 2.459 1 90.31 95 PHE A O 1
ATOM 747 N N . ARG A 1 96 ? -8.375 15.344 3.406 1 90.25 96 ARG A N 1
ATOM 748 C CA . ARG A 1 96 ? -8.031 15.695 4.781 1 90.25 96 ARG A CA 1
ATOM 749 C C . ARG A 1 96 ? -7.309 14.547 5.473 1 90.25 96 ARG A C 1
ATOM 751 O O . ARG A 1 96 ? -7.668 13.383 5.293 1 90.25 96 ARG A O 1
ATOM 758 N N . ILE A 1 97 ? -6.254 14.883 6.18 1 94.94 97 ILE A N 1
ATOM 759 C CA . ILE A 1 97 ? -5.609 13.883 7.023 1 94.94 97 ILE A CA 1
ATOM 760 C C . ILE A 1 97 ? -6.422 13.688 8.297 1 94.94 97 ILE A C 1
ATOM 762 O O . ILE A 1 97 ? -6.602 14.625 9.078 1 94.94 97 ILE A O 1
ATOM 766 N N . THR A 1 98 ? -6.871 12.523 8.539 1 94.38 98 THR A N 1
ATOM 767 C CA . THR A 1 98 ? -7.73 12.266 9.695 1 94.38 98 THR A CA 1
ATOM 768 C C . THR A 1 98 ? -6.93 11.656 10.836 1 94.38 98 THR A C 1
ATOM 770 O O . THR A 1 98 ? -7.363 11.688 11.992 1 94.38 98 THR A O 1
ATOM 773 N N . ALA A 1 99 ? -5.809 11.086 10.539 1 96.56 99 ALA A N 1
ATOM 774 C CA . ALA A 1 99 ? -4.945 10.492 11.555 1 96.56 99 ALA A CA 1
ATOM 775 C C . ALA A 1 99 ? -3.531 10.289 11.031 1 96.56 99 ALA A C 1
ATOM 777 O O . ALA A 1 99 ? -3.334 10.086 9.828 1 96.56 99 ALA A O 1
ATOM 778 N N . VAL A 1 100 ? -2.639 10.375 11.891 1 97.88 100 VAL A N 1
ATOM 779 C CA . VAL A 1 100 ? -1.236 10.055 11.641 1 97.88 100 VAL A CA 1
ATOM 780 C C . VAL A 1 100 ? -0.716 9.117 12.734 1 97.88 100 VAL A C 1
ATOM 782 O O . VAL A 1 100 ? -1.102 9.242 13.898 1 97.88 100 VAL A O 1
ATOM 785 N N . GLY A 1 101 ? 0.112 8.188 12.359 1 97.94 101 GLY A N 1
ATOM 786 C CA . GLY A 1 101 ? 0.657 7.277 13.352 1 97.94 101 GLY A CA 1
ATOM 787 C C . GLY A 1 101 ? 1.867 6.508 12.852 1 97.94 101 GLY A C 1
ATOM 788 O O . GLY A 1 101 ? 2.168 6.523 11.656 1 97.94 101 GLY A O 1
ATOM 789 N N . ASP A 1 102 ? 2.51 5.91 13.789 1 97.75 102 ASP A N 1
ATOM 790 C CA . ASP A 1 102 ? 3.664 5.07 13.484 1 97.75 102 ASP A CA 1
ATOM 791 C C . ASP A 1 102 ? 3.23 3.646 13.133 1 97.75 102 ASP A C 1
ATOM 793 O O . ASP A 1 102 ? 2.336 3.092 13.773 1 97.75 102 ASP A O 1
ATOM 797 N N . VAL A 1 103 ? 3.836 3.102 12.109 1 97 103 VAL A N 1
ATOM 798 C CA . VAL A 1 103 ? 3.543 1.743 11.664 1 97 103 VAL A CA 1
ATOM 799 C C . VAL A 1 103 ? 4.801 0.884 11.758 1 97 103 VAL A C 1
ATOM 801 O O . VAL A 1 103 ? 5.879 1.297 11.32 1 97 103 VAL A O 1
ATOM 804 N N . PHE A 1 104 ? 4.703 -0.26 12.297 1 93.56 104 PHE A N 1
ATOM 805 C CA . PHE A 1 104 ? 5.816 -1.201 12.344 1 93.56 104 PHE A CA 1
ATOM 806 C C . PHE A 1 104 ? 6.102 -1.773 10.961 1 93.56 104 PHE A C 1
ATOM 808 O O . PHE A 1 104 ? 5.262 -1.689 10.062 1 93.56 104 PHE A O 1
ATOM 815 N N . PRO A 1 105 ? 7.289 -2.297 10.82 1 94.06 105 PRO A N 1
ATOM 816 C CA . PRO A 1 105 ? 7.609 -2.938 9.539 1 94.06 105 PRO A CA 1
ATOM 817 C C . PRO A 1 105 ? 6.57 -3.971 9.117 1 94.06 105 PRO A C 1
ATOM 819 O O . PRO A 1 105 ? 6.043 -4.703 9.961 1 94.06 105 PRO A O 1
ATOM 822 N N . VAL A 1 106 ? 6.164 -3.949 7.941 1 95.12 106 VAL A N 1
ATOM 823 C CA . VAL A 1 106 ? 5.27 -4.965 7.391 1 95.12 106 VAL A CA 1
ATOM 824 C C . VAL A 1 106 ? 6.059 -6.227 7.062 1 95.12 106 VAL A C 1
ATOM 826 O O . VAL A 1 106 ? 7.039 -6.18 6.312 1 95.12 106 VAL A O 1
ATOM 829 N N . GLN A 1 107 ? 5.625 -7.301 7.59 1 95.06 107 GLN A N 1
ATOM 830 C CA . GLN A 1 107 ? 6.332 -8.57 7.414 1 95.06 107 GLN A CA 1
ATOM 831 C C . GLN A 1 107 ? 5.402 -9.641 6.848 1 95.06 107 GLN A C 1
ATOM 833 O O . GLN A 1 107 ? 4.188 -9.586 7.051 1 95.06 107 GLN A O 1
ATOM 838 N N . MET A 1 108 ? 6.008 -10.586 6.129 1 95.44 108 MET A N 1
ATOM 839 C CA . MET A 1 108 ? 5.227 -11.703 5.613 1 95.44 108 MET A CA 1
ATOM 840 C C . MET A 1 108 ? 5.816 -13.031 6.062 1 95.44 108 MET A C 1
ATOM 842 O O . MET A 1 108 ? 7.016 -13.125 6.336 1 95.44 108 MET A O 1
ATOM 846 N N . SER A 1 109 ? 5.016 -13.938 6.297 1 96.56 109 SER A N 1
ATOM 847 C CA . SER A 1 109 ? 5.395 -15.336 6.398 1 96.56 109 SER A CA 1
ATOM 848 C C . SER A 1 109 ? 5.355 -16.031 5.039 1 96.56 109 SER A C 1
ATOM 850 O O . SER A 1 109 ? 4.285 -16.406 4.562 1 96.56 109 SER A O 1
ATOM 852 N N . PRO A 1 110 ? 6.453 -16.234 4.438 1 96.69 110 PRO A N 1
ATOM 853 C CA . PRO A 1 110 ? 6.48 -16.766 3.074 1 96.69 110 PRO A CA 1
ATOM 854 C C . PRO A 1 110 ? 5.926 -18.188 2.984 1 96.69 110 PRO A C 1
ATOM 856 O O . PRO A 1 110 ? 6.086 -18.969 3.918 1 96.69 110 PRO A O 1
ATOM 859 N N . ILE A 1 111 ? 5.273 -18.438 1.948 1 96.38 111 ILE A N 1
ATOM 860 C CA . ILE A 1 111 ? 4.777 -19.781 1.642 1 96.38 111 ILE A CA 1
ATOM 861 C C . ILE A 1 111 ? 5.766 -20.5 0.723 1 96.38 111 ILE A C 1
ATOM 863 O O . ILE A 1 111 ? 6.035 -20.031 -0.388 1 96.38 111 ILE A O 1
ATOM 867 N N . ALA A 1 112 ? 6.219 -21.609 1.14 1 94 112 ALA A N 1
ATOM 868 C CA . ALA A 1 112 ? 7.191 -22.375 0.36 1 94 112 ALA A CA 1
ATOM 869 C C . ALA A 1 112 ? 6.516 -23.094 -0.798 1 94 112 ALA A C 1
ATOM 871 O O . ALA A 1 112 ? 5.406 -23.609 -0.652 1 94 112 ALA A O 1
ATOM 872 N N . GLN A 1 113 ? 7.203 -23.109 -1.879 1 90.56 113 GLN A N 1
ATOM 873 C CA . GLN A 1 113 ? 6.711 -23.891 -3.014 1 90.56 113 GLN A CA 1
ATOM 874 C C . GLN A 1 113 ? 7.094 -25.359 -2.891 1 90.56 113 GLN A C 1
ATOM 876 O O . GLN A 1 113 ? 8.125 -25.688 -2.301 1 90.56 113 GLN A O 1
ATOM 881 N N . CYS A 1 114 ? 6.25 -26.156 -3.393 1 87 114 CYS A N 1
ATOM 882 C CA . CYS A 1 114 ? 6.543 -27.594 -3.395 1 87 114 CYS A CA 1
ATOM 883 C C . CYS A 1 114 ? 7.699 -27.906 -4.336 1 87 114 CYS A C 1
ATOM 885 O O . CYS A 1 114 ? 7.895 -27.219 -5.34 1 87 114 CYS A O 1
ATOM 887 N N . GLN A 1 115 ? 8.469 -28.844 -3.996 1 81.56 115 GLN A N 1
ATOM 888 C CA . GLN A 1 115 ? 9.594 -29.281 -4.809 1 81.56 115 GLN A CA 1
ATOM 889 C C . GLN A 1 115 ? 9.125 -30.047 -6.039 1 81.56 115 GLN A C 1
ATOM 891 O O . GLN A 1 115 ? 9.75 -29.969 -7.102 1 81.56 115 GLN A O 1
ATOM 896 N N . PHE A 1 116 ? 7.926 -30.797 -5.863 1 78.25 116 PHE A N 1
ATOM 897 C CA . PHE A 1 116 ? 7.43 -31.594 -6.98 1 78.25 116 PHE A CA 1
ATOM 898 C C . PHE A 1 116 ? 6.082 -31.062 -7.465 1 78.25 116 PHE A C 1
ATOM 900 O O . PHE A 1 116 ? 5.191 -30.781 -6.656 1 78.25 116 PHE A O 1
ATOM 907 N N . VAL A 1 117 ? 6.055 -30.562 -8.625 1 77.5 117 VAL A N 1
ATOM 908 C CA . VAL A 1 117 ? 4.816 -30.109 -9.242 1 77.5 117 VAL A CA 1
ATOM 909 C C . VAL A 1 117 ? 4.371 -31.094 -10.312 1 77.5 117 VAL A C 1
ATOM 911 O O . VAL A 1 117 ? 5.188 -31.562 -11.117 1 77.5 117 VAL A O 1
ATOM 914 N N . PRO A 1 118 ? 3.121 -31.406 -10.211 1 76.5 118 PRO A N 1
ATOM 915 C CA . PRO A 1 118 ? 2.639 -32.344 -11.242 1 76.5 118 PRO A CA 1
ATOM 916 C C . PRO A 1 118 ? 2.904 -31.828 -12.656 1 76.5 118 PRO A C 1
ATOM 918 O O . PRO A 1 118 ? 2.73 -30.641 -12.938 1 76.5 118 PRO A O 1
ATOM 921 N N . LEU A 1 119 ? 3.289 -32.688 -13.562 1 78.25 119 LEU A N 1
ATOM 922 C CA . LEU A 1 119 ? 3.643 -32.375 -14.938 1 78.25 119 LEU A CA 1
ATOM 923 C C . LEU A 1 119 ? 2.475 -31.703 -15.656 1 78.25 119 LEU A C 1
ATOM 925 O O . LEU A 1 119 ? 2.67 -30.75 -16.422 1 78.25 119 LEU A O 1
ATOM 929 N N . ALA A 1 120 ? 1.327 -32.219 -15.289 1 77.06 120 ALA A N 1
ATOM 930 C CA . ALA A 1 120 ? 0.148 -31.672 -15.961 1 77.06 120 ALA A CA 1
ATOM 931 C C . ALA A 1 120 ? -0.026 -30.188 -15.641 1 77.06 120 ALA A C 1
ATOM 933 O O . ALA A 1 120 ? -0.361 -29.391 -16.516 1 77.06 120 ALA A O 1
ATOM 934 N N . GLU A 1 121 ? 0.237 -29.922 -14.445 1 79.06 121 GLU A N 1
ATOM 935 C CA . GLU A 1 121 ? 0.1 -28.531 -14.023 1 79.06 121 GLU A CA 1
ATOM 936 C C . GLU A 1 121 ? 1.145 -27.641 -14.695 1 79.06 121 GLU A C 1
ATOM 938 O O . GLU A 1 121 ? 0.83 -26.547 -15.148 1 79.06 121 GLU A O 1
ATOM 943 N N . VAL A 1 122 ? 2.242 -28.172 -14.773 1 77.44 122 VAL A N 1
ATOM 944 C CA . VAL A 1 122 ? 3.35 -27.453 -15.398 1 77.44 122 VAL A CA 1
ATOM 945 C C . VAL A 1 122 ? 3.031 -27.188 -16.875 1 77.44 122 VAL A C 1
ATOM 947 O O . VAL A 1 122 ? 3.24 -26.078 -17.359 1 77.44 122 VAL A O 1
ATOM 950 N N . LEU A 1 123 ? 2.547 -28.234 -17.469 1 81.56 123 LEU A N 1
ATOM 951 C CA . LEU A 1 123 ? 2.199 -28.109 -18.875 1 81.56 123 LEU A CA 1
ATOM 952 C C . LEU A 1 123 ? 1.091 -27.078 -19.078 1 81.56 123 LEU A C 1
ATOM 954 O O . LEU A 1 123 ? 1.186 -26.219 -19.953 1 81.56 123 LEU A O 1
ATOM 958 N N . CYS A 1 124 ? 0.063 -27.219 -18.25 1 80.88 124 CYS A N 1
ATOM 959 C CA . CYS A 1 124 ? -1.068 -26.312 -18.359 1 80.88 124 CYS A CA 1
ATOM 960 C C . CYS A 1 124 ? -0.628 -24.859 -18.141 1 80.88 124 CYS A C 1
ATOM 962 O O . CYS A 1 124 ? -1.042 -23.969 -18.875 1 80.88 124 CYS A O 1
ATOM 964 N N . CYS A 1 125 ? 0.235 -24.672 -17.156 1 79.5 125 CYS A N 1
ATOM 965 C CA . CYS A 1 125 ? 0.729 -23.344 -16.859 1 79.5 125 CYS A CA 1
ATOM 966 C C . CYS A 1 125 ? 1.589 -22.812 -18 1 79.5 125 CYS A C 1
ATOM 968 O O . CYS A 1 125 ? 1.49 -21.641 -18.375 1 79.5 125 CYS A O 1
ATOM 970 N N . THR A 1 126 ? 2.398 -23.656 -18.594 1 82.62 126 THR A N 1
ATOM 971 C CA . THR A 1 126 ? 3.266 -23.266 -19.703 1 82.62 126 THR A CA 1
ATOM 972 C C . THR A 1 126 ? 2.439 -22.891 -20.922 1 82.62 126 THR A C 1
ATOM 974 O O . THR A 1 126 ? 2.721 -21.891 -21.578 1 82.62 126 THR A O 1
ATOM 977 N N . ILE A 1 127 ? 1.517 -23.672 -21.156 1 84.56 127 ILE A N 1
ATOM 978 C CA . ILE A 1 127 ? 0.641 -23.406 -22.297 1 84.56 127 ILE A CA 1
ATOM 979 C C . ILE A 1 127 ? -0.094 -22.078 -22.078 1 84.56 127 ILE A C 1
ATOM 981 O O . ILE A 1 127 ? -0.217 -21.266 -23 1 84.56 127 ILE A O 1
ATOM 985 N N . ALA A 1 128 ? -0.589 -21.891 -20.891 1 81.94 128 ALA A N 1
ATOM 986 C CA . ALA A 1 128 ? -1.272 -20.641 -20.578 1 81.94 128 ALA A CA 1
ATOM 987 C C . ALA A 1 128 ? -0.352 -19.438 -20.781 1 81.94 128 ALA A C 1
ATOM 989 O O . ALA A 1 128 ? -0.77 -18.422 -21.328 1 81.94 128 ALA A O 1
ATOM 990 N N . ASP A 1 129 ? 0.86 -19.562 -20.391 1 79.56 129 ASP A N 1
ATOM 991 C CA . ASP A 1 129 ? 1.84 -18.5 -20.547 1 79.56 129 ASP A CA 1
ATOM 992 C C . ASP A 1 129 ? 2.109 -18.219 -22.031 1 79.56 129 ASP A C 1
ATOM 994 O O . ASP A 1 129 ? 2.221 -17.062 -22.438 1 79.56 129 ASP A O 1
ATOM 998 N N . MET A 1 130 ? 2.281 -19.25 -22.719 1 82 130 MET A N 1
ATOM 999 C CA . MET A 1 130 ? 2.527 -19.125 -24.156 1 82 130 MET A CA 1
ATOM 1000 C C . MET A 1 130 ? 1.341 -18.484 -24.859 1 82 130 MET A C 1
ATOM 1002 O O . MET A 1 130 ? 1.521 -17.625 -25.719 1 82 130 MET A O 1
ATOM 1006 N N . ASN A 1 131 ? 0.156 -18.844 -24.438 1 81.5 131 ASN A N 1
ATOM 1007 C CA . ASN A 1 131 ? -1.046 -18.25 -25 1 81.5 131 ASN A CA 1
ATOM 1008 C C . ASN A 1 131 ? -1.148 -16.766 -24.672 1 81.5 131 ASN A C 1
ATOM 1010 O O . ASN A 1 131 ? -1.503 -15.953 -25.531 1 81.5 131 ASN A O 1
ATOM 1014 N N . ALA A 1 132 ? -0.816 -16.469 -23.453 1 76.94 132 ALA A N 1
ATOM 1015 C CA . ALA A 1 132 ? -0.858 -15.078 -23.016 1 76.94 132 ALA A CA 1
ATOM 1016 C C . ALA A 1 132 ? 0.151 -14.227 -23.781 1 76.94 132 ALA A C 1
ATOM 1018 O O . ALA A 1 132 ? -0.086 -13.047 -24.031 1 76.94 132 ALA A O 1
ATOM 1019 N N . GLY A 1 133 ? 1.227 -14.828 -24.188 1 78.56 133 GLY A N 1
ATOM 1020 C CA . GLY A 1 133 ? 2.26 -14.156 -24.953 1 78.56 133 GLY A CA 1
ATOM 1021 C C . GLY A 1 133 ? 2.041 -14.258 -26.453 1 78.56 133 GLY A C 1
ATOM 1022 O O . GLY A 1 133 ? 2.859 -13.773 -27.234 1 78.56 133 GLY A O 1
ATOM 1023 N N . GLN A 1 134 ? 0.969 -14.93 -26.766 1 84.12 134 GLN A N 1
ATOM 1024 C CA . GLN A 1 134 ? 0.617 -15.125 -28.172 1 84.12 134 GLN A CA 1
ATOM 1025 C C . GLN A 1 134 ? 1.689 -15.93 -28.906 1 84.12 134 GLN A C 1
ATOM 1027 O O . GLN A 1 134 ? 2.049 -15.609 -30.031 1 84.12 134 GLN A O 1
ATOM 1032 N N . VAL A 1 135 ? 2.311 -16.844 -28.234 1 84.38 135 VAL A N 1
ATOM 1033 C CA . VAL A 1 135 ? 3.283 -17.766 -28.797 1 84.38 135 VAL A CA 1
ATOM 1034 C C . VAL A 1 135 ? 2.602 -19.094 -29.141 1 84.38 135 VAL A C 1
ATOM 1036 O O . VAL A 1 135 ? 1.856 -19.641 -28.312 1 84.38 135 VAL A O 1
ATOM 1039 N N . ALA A 1 136 ? 2.785 -19.578 -30.297 1 87.69 136 ALA A N 1
ATOM 1040 C CA . ALA A 1 136 ? 2.176 -20.844 -30.703 1 87.69 136 ALA A CA 1
ATOM 1041 C C . ALA A 1 136 ? 2.705 -22.016 -29.891 1 87.69 136 ALA A C 1
ATOM 1043 O O . ALA A 1 136 ? 3.916 -22.141 -29.688 1 87.69 136 ALA A O 1
ATOM 1044 N N . VAL A 1 137 ? 1.8 -22.812 -29.453 1 88.06 137 VAL A N 1
ATOM 1045 C CA . VAL A 1 137 ? 2.174 -23.969 -28.641 1 88.06 137 VAL A CA 1
ATOM 1046 C C . VAL A 1 137 ? 2.543 -25.141 -29.547 1 88.06 137 VAL A C 1
ATOM 1048 O O . VAL A 1 137 ? 1.668 -25.766 -30.156 1 88.06 137 VAL A O 1
ATOM 1051 N N . THR A 1 138 ? 3.783 -25.375 -29.797 1 89.06 138 THR A N 1
ATOM 1052 C CA . THR A 1 138 ? 4.32 -26.578 -30.453 1 89.06 138 THR A CA 1
ATOM 1053 C C . THR A 1 138 ? 5.113 -27.422 -29.453 1 89.06 138 THR A C 1
ATOM 1055 O O . THR A 1 138 ? 5.398 -26.969 -28.344 1 89.06 138 THR A O 1
ATOM 1058 N N . GLN A 1 139 ? 5.266 -28.672 -29.906 1 84.88 139 GLN A N 1
ATOM 1059 C CA . GLN A 1 139 ? 6.031 -29.531 -29.016 1 84.88 139 GLN A CA 1
ATOM 1060 C C . GLN A 1 139 ? 7.395 -28.922 -28.703 1 84.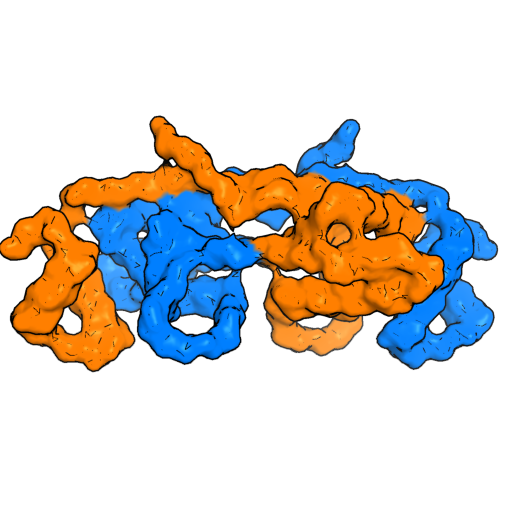88 139 GLN A C 1
ATOM 1062 O O . GLN A 1 139 ? 7.844 -28.953 -27.562 1 84.88 139 GLN A O 1
ATOM 1067 N N . GLU A 1 140 ? 7.984 -28.359 -29.703 1 85.19 140 GLU A N 1
ATOM 1068 C CA . GLU A 1 140 ? 9.328 -27.797 -29.562 1 85.19 140 GLU A CA 1
ATOM 1069 C C . GLU A 1 140 ? 9.305 -26.562 -28.672 1 85.19 140 GLU A C 1
ATOM 1071 O O . GLU A 1 140 ? 10.148 -26.406 -27.781 1 85.19 140 GLU A O 1
ATOM 1076 N N . SER A 1 141 ? 8.32 -25.703 -28.891 1 85.38 141 SER A N 1
ATOM 1077 C CA . SER A 1 141 ? 8.234 -24.469 -28.109 1 85.38 141 SER A CA 1
ATOM 1078 C C . SER A 1 141 ? 7.867 -24.766 -26.656 1 85.38 141 SER A C 1
ATOM 1080 O O . SER A 1 141 ? 8.359 -24.109 -25.75 1 85.38 141 SER A O 1
ATOM 1082 N N . LEU A 1 142 ? 7.023 -25.766 -26.453 1 85.38 142 LEU A N 1
ATOM 1083 C CA . LEU A 1 142 ? 6.59 -26.156 -25.125 1 85.38 142 LEU A CA 1
ATOM 1084 C C . LEU A 1 142 ? 7.762 -26.656 -24.297 1 85.38 142 LEU A C 1
ATOM 1086 O O . LEU A 1 142 ? 7.91 -26.281 -23.125 1 85.38 142 LEU A O 1
ATOM 1090 N N . LEU A 1 143 ? 8.57 -27.484 -24.953 1 82.44 143 LEU A N 1
ATOM 1091 C CA . LEU A 1 143 ? 9.727 -28.031 -24.25 1 82.44 143 LEU A CA 1
ATOM 1092 C C . LEU A 1 143 ? 10.719 -26.938 -23.891 1 82.44 143 LEU A C 1
ATOM 1094 O O . LEU A 1 143 ? 11.289 -26.938 -22.797 1 82.44 143 LEU A O 1
ATOM 1098 N N . GLU A 1 144 ? 10.906 -26.016 -24.75 1 81.56 144 GLU A N 1
ATOM 1099 C CA . GLU A 1 144 ? 11.805 -24.906 -24.5 1 81.56 144 GLU A CA 1
ATOM 1100 C C . GLU A 1 144 ? 11.344 -24.078 -23.312 1 81.56 144 GLU A C 1
ATOM 1102 O O . GLU A 1 144 ? 12.156 -23.656 -22.469 1 81.56 144 GLU A O 1
ATOM 1107 N N . HIS A 1 145 ? 10.062 -23.906 -23.297 1 78.88 145 HIS A N 1
ATOM 1108 C CA . HIS A 1 145 ? 9.492 -23.078 -22.234 1 78.88 145 HIS A CA 1
ATOM 1109 C C . HIS A 1 145 ? 9.461 -23.828 -20.906 1 78.88 145 HIS A C 1
ATOM 1111 O O . HIS A 1 145 ? 9.648 -23.234 -19.844 1 78.88 145 HIS A O 1
ATOM 1117 N N . LEU A 1 146 ? 9.242 -25.125 -20.938 1 79.06 146 LEU A N 1
ATOM 1118 C CA . LEU A 1 146 ? 9.195 -25.953 -19.734 1 79.06 146 LEU A CA 1
ATOM 1119 C C . LEU A 1 146 ? 10.562 -26 -19.062 1 79.06 146 LEU A C 1
ATOM 1121 O O . LEU A 1 146 ? 10.648 -25.922 -17.828 1 79.06 146 LEU A O 1
ATOM 1125 N N . VAL A 1 147 ? 11.57 -26.062 -19.828 1 76.56 147 VAL A N 1
ATOM 1126 C CA . VAL A 1 147 ? 12.922 -26.125 -19.297 1 76.56 147 VAL A CA 1
ATOM 1127 C C . VAL A 1 147 ? 13.273 -24.781 -18.641 1 76.56 147 VAL A C 1
ATOM 1129 O O . VAL A 1 147 ? 13.961 -24.75 -17.609 1 76.56 147 VAL A O 1
ATOM 1132 N N . LYS A 1 148 ? 12.727 -23.75 -19.172 1 72.75 148 LYS A N 1
ATOM 1133 C CA . LYS A 1 148 ? 13.016 -22.422 -18.656 1 72.75 148 LYS A CA 1
ATOM 1134 C C . LYS A 1 148 ? 12.273 -22.156 -17.359 1 72.75 148 LYS A C 1
ATOM 1136 O O . LYS A 1 148 ? 12.82 -21.562 -16.422 1 72.75 148 LYS A O 1
ATOM 1141 N N . LEU A 1 149 ? 11.102 -22.641 -17.328 1 70.81 149 LEU A N 1
ATOM 1142 C CA . LEU A 1 149 ? 10.219 -22.281 -16.234 1 70.81 149 LEU A CA 1
ATOM 1143 C C . LEU A 1 149 ? 10.32 -23.297 -15.102 1 70.81 149 LEU A C 1
ATOM 1145 O O . LEU A 1 149 ? 10.133 -22.953 -13.93 1 70.81 149 LEU A O 1
ATOM 1149 N N . TYR A 1 150 ? 10.656 -24.562 -15.445 1 74.19 150 TYR A N 1
ATOM 1150 C CA . TYR A 1 150 ? 10.727 -25.625 -14.461 1 74.19 150 TYR A CA 1
ATOM 1151 C C . TYR A 1 150 ? 11.992 -26.453 -14.648 1 74.19 150 TYR A C 1
ATOM 1153 O O . TYR A 1 150 ? 11.922 -27.641 -15 1 74.19 150 TYR A O 1
ATOM 1161 N N . PRO A 1 151 ? 13.062 -25.859 -14.422 1 64.38 151 PRO A N 1
ATOM 1162 C CA . PRO A 1 151 ? 14.32 -26.547 -14.75 1 64.38 151 PRO A CA 1
ATOM 1163 C C . PRO A 1 151 ? 14.477 -27.875 -14.023 1 64.38 151 PRO A C 1
ATOM 1165 O O . PRO A 1 151 ? 15.195 -28.766 -14.5 1 64.38 151 PRO A O 1
ATOM 1168 N N . GLY A 1 152 ? 13.898 -28.109 -13.039 1 59.22 152 GLY A N 1
ATOM 1169 C CA . GLY A 1 152 ? 14.078 -29.344 -12.289 1 59.22 152 GLY A CA 1
ATOM 1170 C C . GLY A 1 152 ? 13.07 -30.422 -12.656 1 59.22 152 GLY A C 1
ATOM 1171 O O . GLY A 1 152 ? 13.133 -31.531 -12.133 1 59.22 152 GLY A O 1
ATOM 1172 N N . HIS A 1 153 ? 12.172 -30.109 -13.445 1 59.34 153 HIS A N 1
ATOM 1173 C CA . HIS A 1 153 ? 11.211 -31.141 -13.828 1 59.34 153 HIS A CA 1
ATOM 1174 C C . HIS A 1 153 ? 11.727 -31.984 -14.984 1 59.34 153 HIS A C 1
ATOM 1176 O O . HIS A 1 153 ? 12.312 -31.453 -15.93 1 59.34 153 HIS A O 1
ATOM 1182 N N . ARG A 1 154 ? 12.141 -33.188 -14.656 1 52.56 154 ARG A N 1
ATOM 1183 C CA . ARG A 1 154 ? 12.531 -34.125 -15.711 1 52.56 154 ARG A CA 1
ATOM 1184 C C . ARG A 1 154 ? 11.453 -34.219 -16.781 1 52.56 154 ARG A C 1
ATOM 1186 O O . ARG A 1 154 ? 10.305 -34.562 -16.484 1 52.56 154 ARG A O 1
ATOM 1193 N N . VAL A 1 155 ? 11.531 -33.438 -17.734 1 52.09 155 VAL A N 1
ATOM 1194 C CA . VAL A 1 155 ? 10.656 -33.531 -18.891 1 52.09 155 VAL A CA 1
ATOM 1195 C C . VAL A 1 155 ? 11.016 -34.781 -19.703 1 52.09 155 VAL A C 1
ATOM 1197 O O . VAL A 1 155 ? 12.188 -35.125 -19.812 1 52.09 155 VAL A O 1
ATOM 1200 N N . MET B 1 1 ? -0.172 5 26.156 1 58.06 1 MET B N 1
ATOM 1201 C CA . MET B 1 1 ? 0.043 4.883 24.703 1 58.06 1 MET B CA 1
ATOM 1202 C C . MET B 1 1 ? -1.272 4.629 23.984 1 58.06 1 MET B C 1
ATOM 1204 O O . MET B 1 1 ? -2.16 3.959 24.516 1 58.06 1 MET B O 1
ATOM 1208 N N . ALA B 1 2 ? -1.614 5.465 23 1 76.06 2 ALA B N 1
ATOM 1209 C CA . ALA B 1 2 ? -2.902 5.328 22.328 1 76.06 2 ALA B CA 1
ATOM 1210 C C . ALA B 1 2 ? -3.072 3.924 21.75 1 76.06 2 ALA B C 1
ATOM 1212 O O . ALA B 1 2 ? -2.086 3.238 21.469 1 76.06 2 ALA B O 1
ATOM 1213 N N . ARG B 1 3 ? -4.219 3.363 21.797 1 88.69 3 ARG B N 1
ATOM 1214 C CA . ARG B 1 3 ? -4.582 2.049 21.281 1 88.69 3 ARG B CA 1
ATOM 1215 C C . ARG B 1 3 ? -4.258 1.94 19.797 1 88.69 3 ARG B C 1
ATOM 1217 O O . ARG B 1 3 ? -4.527 2.865 19.016 1 88.69 3 ARG B O 1
ATOM 1224 N N . PRO B 1 4 ? -3.604 0.81 19.438 1 92.06 4 PRO B N 1
ATOM 1225 C CA . PRO B 1 4 ? -3.287 0.63 18.031 1 92.06 4 PRO B CA 1
ATOM 1226 C C . PRO B 1 4 ? -4.531 0.599 17.141 1 92.06 4 PRO B C 1
ATOM 1228 O O . PRO B 1 4 ? -5.59 0.14 17.578 1 92.06 4 PRO B O 1
ATOM 1231 N N . VAL B 1 5 ? -4.402 1.182 16 1 94.19 5 VAL B N 1
ATOM 1232 C CA . VAL B 1 5 ? -5.473 1.218 15.016 1 94.19 5 VAL B CA 1
ATOM 1233 C C . VAL B 1 5 ? -5.102 0.343 13.82 1 94.19 5 VAL B C 1
ATOM 1235 O O . VAL B 1 5 ? -3.994 0.444 13.289 1 94.19 5 VAL B O 1
ATOM 1238 N N . GLN B 1 6 ? -6.02 -0.509 13.477 1 95.31 6 GLN B N 1
ATOM 1239 C CA . GLN B 1 6 ? -5.777 -1.374 12.328 1 95.31 6 GLN B CA 1
ATOM 1240 C C . GLN B 1 6 ? -5.98 -0.618 11.023 1 95.31 6 GLN B C 1
ATOM 1242 O O . GLN B 1 6 ? -7.055 -0.062 10.781 1 95.31 6 GLN B O 1
ATOM 1247 N N . LEU B 1 7 ? -4.988 -0.625 10.148 1 95.19 7 LEU B N 1
ATOM 1248 C CA . LEU B 1 7 ? -5.039 0.075 8.867 1 95.19 7 LEU B CA 1
ATOM 1249 C C . LEU B 1 7 ? -5.441 -0.874 7.746 1 95.19 7 LEU B C 1
ATOM 1251 O O . LEU B 1 7 ? -6.043 -0.45 6.758 1 95.19 7 LEU B O 1
ATOM 1255 N N . ALA B 1 8 ? -5.07 -2.139 7.852 1 95 8 ALA B N 1
ATOM 1256 C CA . ALA B 1 8 ? -5.391 -3.18 6.879 1 95 8 ALA B CA 1
ATOM 1257 C C . ALA B 1 8 ? -5.473 -4.551 7.547 1 95 8 ALA B C 1
ATOM 1259 O O . ALA B 1 8 ? -4.688 -4.855 8.445 1 95 8 ALA B O 1
ATOM 1260 N N . PRO B 1 9 ? -6.426 -5.309 7.18 1 93.19 9 PRO B N 1
ATOM 1261 C CA . PRO B 1 9 ? -6.523 -6.66 7.738 1 93.19 9 PRO B CA 1
ATOM 1262 C C . PRO B 1 9 ? -5.398 -7.578 7.27 1 93.19 9 PRO B C 1
ATOM 1264 O O . PRO B 1 9 ? -4.613 -7.199 6.391 1 93.19 9 PRO B O 1
ATOM 1267 N N . GLY B 1 10 ? -5.305 -8.688 7.977 1 95.12 10 GLY B N 1
ATOM 1268 C CA . GLY B 1 10 ? -4.422 -9.703 7.426 1 95.12 10 GLY B CA 1
ATOM 1269 C C . GLY B 1 10 ? -4.66 -9.961 5.949 1 95.12 10 GLY B C 1
ATOM 1270 O O . GLY B 1 10 ? -5.805 -9.953 5.488 1 95.12 10 GLY B O 1
ATOM 1271 N N . SER B 1 11 ? -3.633 -10.211 5.211 1 97.5 11 SER B N 1
ATOM 1272 C CA . SER B 1 11 ? -3.725 -10.305 3.756 1 97.5 11 SER B CA 1
ATOM 1273 C C . SER B 1 11 ? -2.658 -11.242 3.197 1 97.5 11 SER B C 1
ATOM 1275 O O . SER B 1 11 ? -1.873 -11.82 3.951 1 97.5 11 SER B O 1
ATOM 1277 N N . LEU B 1 12 ? -2.736 -11.516 1.909 1 98.12 12 LEU B N 1
ATOM 1278 C CA . LEU B 1 12 ? -1.727 -12.25 1.153 1 98.12 12 LEU B CA 1
ATOM 1279 C C . LEU B 1 12 ? -0.866 -11.305 0.329 1 98.12 12 LEU B C 1
ATOM 1281 O O . LEU B 1 12 ? -1.391 -10.43 -0.365 1 98.12 12 LEU B O 1
ATOM 1285 N N . ALA B 1 13 ? 0.38 -11.43 0.506 1 98.38 13 ALA B N 1
ATOM 1286 C CA . ALA B 1 13 ? 1.31 -10.586 -0.241 1 98.38 13 ALA B CA 1
ATOM 1287 C C . ALA B 1 13 ? 1.849 -11.312 -1.467 1 98.38 13 ALA B C 1
ATOM 1289 O O . ALA B 1 13 ? 2.205 -12.492 -1.388 1 98.38 13 ALA B O 1
ATOM 1290 N N . LEU B 1 14 ? 1.852 -10.68 -2.578 1 98.12 14 LEU B N 1
ATOM 1291 C CA . LEU B 1 14 ? 2.529 -11.109 -3.795 1 98.12 14 LEU B CA 1
ATOM 1292 C C . LEU B 1 14 ? 3.707 -10.188 -4.113 1 98.12 14 LEU B C 1
ATOM 1294 O O . LEU B 1 14 ? 3.514 -9.008 -4.418 1 98.12 14 LEU B O 1
ATOM 1298 N N . VAL B 1 15 ? 4.902 -10.703 -4.012 1 97.5 15 VAL B N 1
ATOM 1299 C CA . VAL B 1 15 ? 6.09 -9.93 -4.367 1 97.5 15 VAL B CA 1
ATOM 1300 C C . VAL B 1 15 ? 6.359 -10.062 -5.863 1 97.5 15 VAL B C 1
ATOM 1302 O O . VAL B 1 15 ? 6.535 -11.164 -6.379 1 97.5 15 VAL B O 1
ATOM 1305 N N . LEU B 1 16 ? 6.445 -8.898 -6.523 1 95.69 16 LEU B N 1
ATOM 1306 C CA . LEU B 1 16 ? 6.531 -8.898 -7.98 1 95.69 16 LEU B CA 1
ATOM 1307 C C . LEU B 1 16 ? 7.887 -8.367 -8.445 1 95.69 16 LEU B C 1
ATOM 1309 O O . LEU B 1 16 ? 8.469 -7.488 -7.805 1 95.69 16 LEU B O 1
ATOM 1313 N N . SER B 1 17 ? 8.32 -8.898 -9.484 1 93.31 17 SER B N 1
ATOM 1314 C CA . SER B 1 17 ? 9.516 -8.438 -10.18 1 93.31 17 SER B CA 1
ATOM 1315 C C . SER B 1 17 ? 9.25 -8.258 -11.672 1 93.31 17 SER B C 1
ATOM 1317 O O . SER B 1 17 ? 8.594 -9.094 -12.297 1 93.31 17 SER B O 1
ATOM 1319 N N . PRO B 1 18 ? 9.656 -7.152 -12.219 1 88.38 18 PRO B N 1
ATOM 1320 C CA . PRO B 1 18 ? 9.453 -6.965 -13.656 1 88.38 18 PRO B CA 1
ATOM 1321 C C . PRO B 1 18 ? 10.203 -7.988 -14.5 1 88.38 18 PRO B C 1
ATOM 1323 O O . PRO B 1 18 ? 11.32 -8.375 -14.148 1 88.38 18 PRO B O 1
ATOM 1326 N N . ARG B 1 19 ? 9.578 -8.586 -15.469 1 81 19 ARG B N 1
ATOM 1327 C CA . ARG B 1 19 ? 10.25 -9.477 -16.406 1 81 19 ARG B CA 1
ATOM 1328 C C . ARG B 1 19 ? 11.125 -8.688 -17.375 1 81 19 ARG B C 1
ATOM 1330 O O . ARG B 1 19 ? 10.883 -7.504 -17.625 1 81 19 ARG B O 1
ATOM 1337 N N . GLU B 1 20 ? 12.523 -8.938 -17.641 1 64.44 20 GLU B N 1
ATOM 1338 C CA . GLU B 1 20 ? 13.492 -8.273 -18.5 1 64.44 20 GLU B CA 1
ATOM 1339 C C . GLU B 1 20 ? 12.805 -7.539 -19.641 1 64.44 20 GLU B C 1
ATOM 1341 O O . GLU B 1 20 ? 13.422 -6.727 -20.328 1 64.44 20 GLU B O 1
ATOM 1346 N N . ALA B 1 21 ? 11.906 -8.219 -20.328 1 52.06 21 ALA B N 1
ATOM 1347 C CA . ALA B 1 21 ? 11.711 -7.516 -21.594 1 52.06 21 ALA B CA 1
ATOM 1348 C C . ALA B 1 21 ? 11.516 -6.02 -21.359 1 52.06 21 ALA B C 1
ATOM 1350 O O . ALA B 1 21 ? 11.266 -5.586 -20.234 1 52.06 21 ALA B O 1
ATOM 1351 N N . GLY B 1 22 ? 10.875 -5.336 -22.5 1 43.09 22 GLY B N 1
ATOM 1352 C CA . GLY B 1 22 ? 10.906 -3.961 -22.969 1 43.09 22 GLY B CA 1
ATOM 1353 C C . GLY B 1 22 ? 10.453 -2.965 -21.906 1 43.09 22 GLY B C 1
ATOM 1354 O O . GLY B 1 22 ? 11.273 -2.352 -21.234 1 43.09 22 GLY B O 1
ATOM 1355 N N . GLN B 1 23 ? 9.219 -2.436 -22.312 1 39.62 23 GLN B N 1
ATOM 1356 C CA . GLN B 1 23 ? 8.797 -1.042 -22.25 1 39.62 23 GLN B CA 1
ATOM 1357 C C . GLN B 1 23 ? 8.492 -0.627 -20.812 1 39.62 23 GLN B C 1
ATOM 1359 O O . GLN B 1 23 ? 7.754 -1.312 -20.109 1 39.62 23 GLN B O 1
ATOM 1364 N N . ALA B 1 24 ? 9.25 0.149 -20.312 1 41.72 24 ALA B N 1
ATOM 1365 C CA . ALA B 1 24 ? 9.109 1.102 -19.203 1 41.72 24 ALA B CA 1
ATOM 1366 C C . ALA B 1 24 ? 7.645 1.48 -19 1 41.72 24 ALA B C 1
ATOM 1368 O O . ALA B 1 24 ? 7.164 2.469 -19.562 1 41.72 24 ALA B O 1
ATOM 1369 N N . ALA B 1 25 ? 6.703 0.736 -19.484 1 44.5 25 ALA B N 1
ATOM 1370 C CA . ALA B 1 25 ? 5.504 1.556 -19.328 1 44.5 25 ALA B CA 1
ATOM 1371 C C . ALA B 1 25 ? 5.438 2.166 -17.938 1 44.5 25 ALA B C 1
ATOM 1373 O O . ALA B 1 25 ? 6.062 1.663 -17 1 44.5 25 ALA B O 1
ATOM 1374 N N . GLY B 1 26 ? 4.941 3.201 -17.766 1 50.09 26 GLY B N 1
ATOM 1375 C CA . GLY B 1 26 ? 4.621 3.924 -16.547 1 50.09 26 GLY B CA 1
ATOM 1376 C C . GLY B 1 26 ? 4.344 3.008 -15.367 1 50.09 26 GLY B C 1
ATOM 1377 O O . GLY B 1 26 ? 3.986 1.843 -15.555 1 50.09 26 GLY B O 1
ATOM 1378 N N . LYS B 1 27 ? 5.223 2.902 -14.391 1 58.34 27 LYS B N 1
ATOM 1379 C CA . LYS B 1 27 ? 5.078 2.119 -13.164 1 58.34 27 LYS B CA 1
ATOM 1380 C C . LYS B 1 27 ? 3.609 1.875 -12.836 1 58.34 27 LYS B C 1
ATOM 1382 O O . LYS B 1 27 ? 2.898 2.795 -12.422 1 58.34 27 LYS B O 1
ATOM 1387 N N . PRO B 1 28 ? 3.117 0.715 -13.516 1 59.75 28 PRO B N 1
ATOM 1388 C CA . PRO B 1 28 ? 1.696 0.521 -13.219 1 59.75 28 PRO B CA 1
ATOM 1389 C C . PRO B 1 28 ? 1.375 0.708 -11.734 1 59.75 28 PRO B C 1
ATOM 1391 O O . PRO B 1 28 ? 2.225 0.451 -10.883 1 59.75 28 PRO B O 1
ATOM 1394 N N . GLY B 1 29 ? 0.387 1.42 -11.508 1 78.81 29 GLY B N 1
ATOM 1395 C CA . GLY B 1 29 ? -0.103 1.566 -10.148 1 78.81 29 GLY B CA 1
ATOM 1396 C C . GLY B 1 29 ? -0.54 0.253 -9.531 1 78.81 29 GLY B C 1
ATOM 1397 O O . GLY B 1 29 ? -0.73 -0.74 -10.234 1 78.81 29 GLY B O 1
ATOM 1398 N N . GLY B 1 30 ? -0.49 0.052 -8.336 1 87.88 30 GLY B N 1
ATOM 1399 C CA . GLY B 1 30 ? -0.876 -1.122 -7.574 1 87.88 30 GLY B CA 1
ATOM 1400 C C . GLY B 1 30 ? -2.219 -1.691 -7.992 1 87.88 30 GLY B C 1
ATOM 1401 O O . GLY B 1 30 ? -2.367 -2.906 -8.133 1 87.88 30 GLY B O 1
ATOM 1402 N N . ARG B 1 31 ? -3.186 -0.861 -8.344 1 91.06 31 ARG B N 1
ATOM 1403 C CA . ARG B 1 31 ? -4.527 -1.319 -8.703 1 91.06 31 ARG B CA 1
ATOM 1404 C C . ARG B 1 31 ? -4.539 -1.946 -10.094 1 91.06 31 ARG B C 1
ATOM 1406 O O . ARG B 1 31 ? -5.254 -2.924 -10.328 1 91.06 31 ARG B O 1
ATOM 1413 N N . ALA B 1 32 ? -3.777 -1.35 -10.953 1 91.44 32 ALA B N 1
ATOM 1414 C CA . ALA B 1 32 ? -3.684 -1.914 -12.297 1 91.44 32 ALA B CA 1
ATOM 1415 C C . ALA B 1 32 ? -3.068 -3.309 -12.258 1 91.44 32 ALA B C 1
ATOM 1417 O O . ALA B 1 32 ? -3.535 -4.219 -12.945 1 91.44 32 ALA B O 1
ATOM 1418 N N . LEU B 1 33 ? -2.064 -3.502 -11.477 1 92.88 33 LEU B N 1
ATOM 1419 C CA . LEU B 1 33 ? -1.417 -4.805 -11.352 1 92.88 33 LEU B CA 1
ATOM 1420 C C . LEU B 1 33 ? -2.355 -5.82 -10.703 1 92.88 33 LEU B C 1
ATOM 1422 O O . LEU B 1 33 ? -2.357 -6.992 -11.086 1 92.88 33 LEU B O 1
ATOM 1426 N N . PHE B 1 34 ? -3.129 -5.297 -9.805 1 96.06 34 PHE B N 1
ATOM 1427 C CA . PHE B 1 34 ? -4.125 -6.16 -9.18 1 96.06 34 PHE B CA 1
ATOM 1428 C C . PHE B 1 34 ? -5.117 -6.68 -10.211 1 96.06 34 PHE B C 1
ATOM 1430 O O . PHE B 1 34 ? -5.414 -7.875 -10.242 1 96.06 34 PHE B O 1
ATOM 1437 N N . ARG B 1 35 ? -5.566 -5.762 -10.992 1 95.38 35 ARG B N 1
ATOM 1438 C CA . ARG B 1 35 ? -6.512 -6.164 -12.023 1 95.38 35 ARG B CA 1
ATOM 1439 C C . ARG B 1 35 ? -5.871 -7.145 -13 1 95.38 35 ARG B C 1
ATOM 1441 O O . ARG B 1 35 ? -6.504 -8.125 -13.414 1 95.38 35 ARG B O 1
ATOM 1448 N N . ALA B 1 36 ? -4.672 -6.891 -13.344 1 93.62 36 ALA B N 1
ATOM 1449 C CA . ALA B 1 36 ? -3.953 -7.777 -14.25 1 93.62 36 ALA B CA 1
ATOM 1450 C C . ALA B 1 36 ? -3.762 -9.156 -13.633 1 93.62 36 ALA B C 1
ATOM 1452 O O . ALA B 1 36 ? -3.908 -10.18 -14.312 1 93.62 36 ALA B O 1
ATOM 1453 N N . PHE B 1 37 ? -3.453 -9.195 -12.352 1 96.5 37 PHE B N 1
ATOM 1454 C CA . PHE B 1 37 ? -3.277 -10.453 -11.641 1 96.5 37 PHE B CA 1
ATOM 1455 C C . PHE B 1 37 ? -4.578 -11.25 -11.609 1 96.5 37 PHE B C 1
ATOM 1457 O O . PHE B 1 37 ? -4.586 -12.453 -11.875 1 96.5 37 PHE B O 1
ATOM 1464 N N . ARG B 1 38 ? -5.574 -10.57 -11.258 1 96.88 38 ARG B N 1
ATOM 1465 C CA . ARG B 1 38 ? -6.887 -11.203 -11.211 1 96.88 38 ARG B CA 1
ATOM 1466 C C . ARG B 1 38 ? -7.266 -11.781 -12.57 1 96.88 38 ARG B C 1
ATOM 1468 O O . ARG B 1 38 ? -7.723 -12.922 -12.664 1 96.88 38 ARG B O 1
ATOM 1475 N N . ARG B 1 39 ? -7.078 -11.023 -13.602 1 93.06 39 ARG B N 1
ATOM 1476 C CA . ARG B 1 39 ? -7.418 -11.438 -14.961 1 93.06 39 ARG B CA 1
ATOM 1477 C C . ARG B 1 39 ? -6.594 -12.648 -15.383 1 93.06 39 ARG B C 1
ATOM 1479 O O . ARG B 1 39 ? -7.125 -13.586 -15.992 1 93.06 39 ARG B O 1
ATOM 1486 N N . ALA B 1 40 ? -5.34 -12.656 -15.125 1 92.25 40 ALA B N 1
ATOM 1487 C CA . ALA B 1 40 ? -4.453 -13.75 -15.508 1 92.25 40 ALA B CA 1
ATOM 1488 C C . ALA B 1 40 ? -4.914 -15.062 -14.891 1 92.25 40 ALA B C 1
ATOM 1490 O O . ALA B 1 40 ? -4.867 -16.109 -15.539 1 92.25 40 ALA B O 1
ATOM 1491 N N . ASN B 1 41 ? -5.348 -15 -13.633 1 94.19 41 ASN B N 1
ATOM 1492 C CA . ASN B 1 41 ? -5.734 -16.219 -12.945 1 94.19 41 ASN B CA 1
ATOM 1493 C C . ASN B 1 41 ? -7.184 -16.594 -13.242 1 94.19 41 ASN B C 1
ATOM 1495 O O . ASN B 1 41 ? -7.578 -17.75 -13.094 1 94.19 41 ASN B O 1
ATOM 1499 N N . ALA B 1 42 ? -7.961 -15.617 -13.656 1 91.44 42 ALA B N 1
ATOM 1500 C CA . ALA B 1 42 ? -9.344 -15.883 -14.047 1 91.44 42 ALA B CA 1
ATOM 1501 C C . ALA B 1 42 ? -9.406 -16.625 -15.375 1 91.44 42 ALA B C 1
ATOM 1503 O O . ALA B 1 42 ? -10.445 -17.188 -15.734 1 91.44 42 ALA B O 1
ATOM 1504 N N . ARG B 1 43 ? -8.344 -16.672 -16.062 1 86 43 ARG B N 1
ATOM 1505 C CA . ARG B 1 43 ? -8.312 -17.281 -17.391 1 86 43 ARG B CA 1
ATOM 1506 C C . ARG B 1 43 ? -7.852 -18.734 -17.297 1 86 43 ARG B C 1
ATOM 1508 O O . ARG B 1 43 ? -7.754 -19.422 -18.312 1 86 43 ARG B O 1
ATOM 1515 N N . CYS B 1 44 ? -7.531 -19.094 -16.141 1 85.62 44 CYS B N 1
ATOM 1516 C CA . CYS B 1 44 ? -7.098 -20.469 -15.969 1 85.62 44 CYS B CA 1
ATOM 1517 C C . CYS B 1 44 ? -8.289 -21.422 -15.914 1 85.62 44 CYS B C 1
ATOM 1519 O O . CYS B 1 44 ? -8.539 -22.062 -14.891 1 85.62 44 CYS B O 1
ATOM 1521 N N . PHE B 1 45 ? -9.016 -21.734 -16.984 1 83.56 45 PHE B N 1
ATOM 1522 C CA . PHE B 1 45 ? -10.281 -22.453 -17.078 1 83.56 45 PHE B CA 1
ATOM 1523 C C . PHE B 1 45 ? -10.117 -23.891 -16.609 1 83.56 45 PHE B C 1
ATOM 1525 O O . PHE B 1 45 ? -11.078 -24.516 -16.141 1 83.56 45 PHE B O 1
ATOM 1532 N N . TRP B 1 46 ? -8.891 -24.422 -16.75 1 83.38 46 TRP B N 1
ATOM 1533 C CA . TRP B 1 46 ? -8.641 -25.797 -16.312 1 83.38 46 TRP B CA 1
ATOM 1534 C C . TRP B 1 46 ? -8.625 -25.906 -14.797 1 83.38 46 TRP B C 1
ATOM 1536 O O . TRP B 1 46 ? -8.68 -27 -14.242 1 83.38 46 TRP B O 1
ATOM 1546 N N . ASN B 1 47 ? -8.508 -24.797 -14.109 1 87.56 47 ASN B N 1
ATOM 1547 C CA . ASN B 1 47 ? -8.484 -24.734 -12.648 1 87.56 47 ASN B CA 1
ATOM 1548 C C . ASN B 1 47 ? -9.641 -23.891 -12.109 1 87.56 47 ASN B C 1
ATOM 1550 O O . ASN B 1 47 ? -9.453 -22.734 -11.75 1 87.56 47 ASN B O 1
ATOM 1554 N N . ALA B 1 48 ? -10.773 -24.516 -11.945 1 93.25 48 ALA B N 1
ATOM 1555 C CA . ALA B 1 48 ? -12 -23.812 -11.578 1 93.25 48 ALA B CA 1
ATOM 1556 C C . ALA B 1 48 ? -11.875 -23.156 -10.203 1 93.25 48 ALA B C 1
ATOM 1558 O O . ALA B 1 48 ? -12.398 -22.062 -9.977 1 93.25 48 ALA B O 1
ATOM 1559 N N . SER B 1 49 ? -11.25 -23.891 -9.367 1 95.38 49 SER B N 1
ATOM 1560 C CA . SER B 1 49 ? -11.086 -23.359 -8.023 1 95.38 49 SER B CA 1
ATOM 1561 C C . SER B 1 49 ? -10.281 -22.062 -8.031 1 95.38 49 SER B C 1
ATOM 1563 O O . SER B 1 49 ? -10.617 -21.109 -7.324 1 95.38 49 SER B O 1
ATOM 1565 N N . LEU B 1 50 ? -9.266 -22 -8.836 1 94.75 50 LEU B N 1
ATOM 1566 C CA . LEU B 1 50 ? -8.422 -20.797 -8.93 1 94.75 50 LEU B CA 1
ATOM 1567 C C . LEU B 1 50 ? -9.188 -19.641 -9.562 1 94.75 50 LEU B C 1
ATOM 1569 O O . LEU B 1 50 ? -9.086 -18.5 -9.117 1 94.75 50 LEU B O 1
ATOM 1573 N N . VAL B 1 51 ? -9.93 -19.953 -10.578 1 95.06 51 VAL B N 1
ATOM 1574 C CA . VAL B 1 51 ? -10.742 -18.938 -11.242 1 95.06 51 VAL B CA 1
ATOM 1575 C C . VAL B 1 51 ? -11.727 -18.328 -10.25 1 95.06 51 VAL B C 1
ATOM 1577 O O . VAL B 1 51 ? -11.859 -17.094 -10.18 1 95.06 51 VAL B O 1
ATOM 1580 N N . ARG B 1 52 ? -12.375 -19.188 -9.508 1 97.06 52 ARG B N 1
ATOM 1581 C CA . ARG B 1 52 ? -13.328 -18.719 -8.5 1 97.06 52 ARG B CA 1
ATOM 1582 C C . ARG B 1 52 ? -12.625 -17.875 -7.438 1 97.06 52 ARG B C 1
ATOM 1584 O O . ARG B 1 52 ? -13.133 -16.812 -7.047 1 97.06 52 ARG B O 1
ATOM 1591 N N . ALA B 1 53 ? -11.492 -18.344 -6.973 1 97.69 53 ALA B N 1
ATOM 1592 C CA . ALA B 1 53 ? -10.742 -17.609 -5.953 1 97.69 53 ALA B CA 1
ATOM 1593 C C . ALA B 1 53 ? -10.305 -16.25 -6.473 1 97.69 53 ALA B C 1
ATOM 1595 O O . ALA B 1 53 ? -10.391 -15.242 -5.758 1 97.69 53 ALA B O 1
ATOM 1596 N N . ALA B 1 54 ? -9.836 -16.25 -7.711 1 97.06 54 ALA B N 1
ATOM 1597 C CA . ALA B 1 54 ? -9.375 -15 -8.32 1 97.06 54 ALA B CA 1
ATOM 1598 C C . ALA B 1 54 ? -10.5 -13.977 -8.414 1 97.06 54 ALA B C 1
ATOM 1600 O O . ALA B 1 54 ? -10.281 -12.781 -8.227 1 97.06 54 ALA B O 1
ATOM 1601 N N . SER B 1 55 ? -11.672 -14.43 -8.664 1 95.75 55 SER B N 1
ATOM 1602 C CA . SER B 1 55 ? -12.82 -13.539 -8.828 1 95.75 55 SER B CA 1
ATOM 1603 C C . SER B 1 55 ? -13.227 -12.914 -7.496 1 95.75 55 SER B C 1
ATOM 1605 O O . SER B 1 55 ? -13.93 -11.906 -7.469 1 95.75 55 SER B O 1
ATOM 1607 N N . ARG B 1 56 ? -12.797 -13.453 -6.406 1 97.19 56 ARG B N 1
ATOM 1608 C CA . ARG B 1 56 ? -13.211 -12.992 -5.086 1 97.19 56 ARG B CA 1
ATOM 1609 C C . ARG B 1 56 ? -12.102 -12.219 -4.398 1 97.19 56 ARG B C 1
ATOM 1611 O O . ARG B 1 56 ? -12.219 -11.852 -3.229 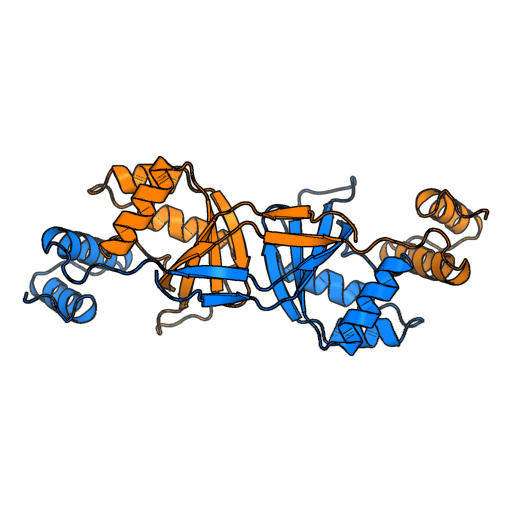1 97.19 56 ARG B O 1
ATOM 1618 N N . LEU B 1 57 ? -11.047 -12.023 -5.094 1 97.19 57 LEU B N 1
ATOM 1619 C CA . LEU B 1 57 ? -9.922 -11.266 -4.551 1 97.19 57 LEU B CA 1
ATOM 1620 C C . LEU B 1 57 ? -10.273 -9.789 -4.402 1 97.19 57 LEU B C 1
ATOM 1622 O O . LEU B 1 57 ? -11 -9.242 -5.23 1 97.19 57 LEU B O 1
ATOM 1626 N N . ALA B 1 58 ? -9.781 -9.188 -3.418 1 97.31 58 ALA B N 1
ATOM 1627 C CA . ALA B 1 58 ? -9.891 -7.746 -3.209 1 97.31 58 ALA B CA 1
ATOM 1628 C C . ALA B 1 58 ? -8.516 -7.109 -3.025 1 97.31 58 ALA B C 1
ATOM 1630 O O . ALA B 1 58 ? -7.629 -7.699 -2.4 1 97.31 58 ALA B O 1
ATOM 1631 N N . PHE B 1 59 ? -8.422 -6.004 -3.547 1 96.38 59 PHE B N 1
ATOM 1632 C CA . PHE B 1 59 ? -7.199 -5.223 -3.406 1 96.38 59 PHE B CA 1
ATOM 1633 C C . PHE B 1 59 ? -7.074 -4.66 -1.995 1 96.38 59 PHE B C 1
ATOM 1635 O O . PHE B 1 59 ? -8.008 -4.031 -1.488 1 96.38 59 PHE B O 1
ATOM 1642 N N . VAL B 1 60 ? -5.965 -4.879 -1.354 1 96.81 60 VAL B N 1
ATOM 1643 C CA . VAL B 1 60 ? -5.727 -4.344 -0.016 1 96.81 60 VAL B CA 1
ATOM 1644 C C . VAL B 1 60 ? -4.738 -3.186 -0.091 1 96.81 60 VAL B C 1
ATOM 1646 O O . VAL B 1 60 ? -4.902 -2.176 0.596 1 96.81 60 VAL B O 1
ATOM 1649 N N . GLY B 1 61 ? -3.67 -3.438 -0.965 1 95.44 61 GLY B N 1
ATOM 1650 C CA . GLY B 1 61 ? -2.707 -2.352 -1.046 1 95.44 61 GLY B CA 1
ATOM 1651 C C . GLY B 1 61 ? -1.519 -2.674 -1.933 1 95.44 61 GLY B C 1
ATOM 1652 O O . GLY B 1 61 ? -1.429 -3.771 -2.484 1 95.44 61 GLY B O 1
ATOM 1653 N N . TRP B 1 62 ? -0.698 -1.626 -2.066 1 95.25 62 TRP B N 1
ATOM 1654 C CA . TRP B 1 62 ? 0.523 -1.668 -2.865 1 95.25 62 TRP B CA 1
ATOM 1655 C C . TRP B 1 62 ? 1.691 -1.048 -2.105 1 95.25 62 TRP B C 1
ATOM 1657 O O . TRP B 1 62 ? 1.576 0.057 -1.571 1 95.25 62 TRP B O 1
ATOM 1667 N N . LEU B 1 63 ? 2.756 -1.76 -2.041 1 94.94 63 LEU B N 1
ATOM 1668 C CA . LEU B 1 63 ? 3.953 -1.261 -1.375 1 94.94 63 LEU B CA 1
ATOM 1669 C C . LEU B 1 63 ? 5.059 -0.977 -2.387 1 94.94 63 LEU B C 1
ATOM 1671 O O . LEU B 1 63 ? 5.141 -1.635 -3.426 1 94.94 63 LEU B O 1
ATOM 1675 N N . GLN B 1 64 ? 5.91 -0.036 -2.145 1 88.94 64 GLN B N 1
ATOM 1676 C CA . GLN B 1 64 ? 6.926 0.519 -3.033 1 88.94 64 GLN B CA 1
ATOM 1677 C C . GLN B 1 64 ? 7.867 -0.57 -3.543 1 88.94 64 GLN B C 1
ATOM 1679 O O . GLN B 1 64 ? 8.406 -0.463 -4.645 1 88.94 64 GLN B O 1
ATOM 1684 N N . ARG B 1 65 ? 8.109 -1.633 -2.869 1 87.69 65 ARG B N 1
ATOM 1685 C CA . ARG B 1 65 ? 8.961 -2.721 -3.332 1 87.69 65 ARG B CA 1
ATOM 1686 C C . ARG B 1 65 ? 8.172 -3.73 -4.156 1 87.69 65 ARG B C 1
ATOM 1688 O O . ARG B 1 65 ? 8.445 -4.93 -4.113 1 87.69 65 ARG B O 1
ATOM 1695 N N . ARG B 1 66 ? 7.172 -3.275 -4.84 1 92.62 66 ARG B N 1
ATOM 1696 C CA . ARG B 1 66 ? 6.344 -4.027 -5.777 1 92.62 66 ARG B CA 1
ATOM 1697 C C . ARG B 1 66 ? 5.672 -5.207 -5.082 1 92.62 66 ARG B C 1
ATOM 1699 O O . ARG B 1 66 ? 5.773 -6.348 -5.547 1 92.62 66 ARG B O 1
ATOM 1706 N N . VAL B 1 67 ? 5.117 -4.891 -4.031 1 96.5 67 VAL B N 1
ATOM 1707 C CA . VAL B 1 67 ? 4.359 -5.887 -3.279 1 96.5 67 VAL B CA 1
ATOM 1708 C C . VAL B 1 67 ? 2.865 -5.582 -3.381 1 96.5 67 VAL B C 1
ATOM 1710 O O . VAL B 1 67 ? 2.428 -4.48 -3.045 1 96.5 67 VAL B O 1
ATOM 1713 N N . LEU B 1 68 ? 2.143 -6.504 -3.859 1 97.12 68 LEU B N 1
ATOM 1714 C CA . LEU B 1 68 ? 0.688 -6.414 -3.924 1 97.12 68 LEU B CA 1
ATOM 1715 C C . LEU B 1 68 ? 0.048 -7.117 -2.732 1 97.12 68 LEU B C 1
ATOM 1717 O O . LEU B 1 68 ? 0.333 -8.289 -2.469 1 97.12 68 LEU B O 1
ATOM 1721 N N . LEU B 1 69 ? -0.73 -6.418 -1.951 1 97.44 69 LEU B N 1
ATOM 1722 C CA . LEU B 1 69 ? -1.497 -7.004 -0.858 1 97.44 69 LEU B CA 1
ATOM 1723 C C . LEU B 1 69 ? -2.936 -7.273 -1.286 1 97.44 69 LEU B C 1
ATOM 1725 O O . LEU B 1 69 ? -3.617 -6.375 -1.785 1 97.44 69 LEU B O 1
ATOM 1729 N N . VAL B 1 70 ? -3.396 -8.547 -1.08 1 98 70 VAL B N 1
ATOM 1730 C CA . VAL B 1 70 ? -4.742 -8.93 -1.49 1 98 70 VAL B CA 1
ATOM 1731 C C . VAL B 1 70 ? -5.426 -9.711 -0.366 1 98 70 VAL B C 1
ATOM 1733 O O . VAL B 1 70 ? -4.758 -10.203 0.549 1 98 70 VAL B O 1
AT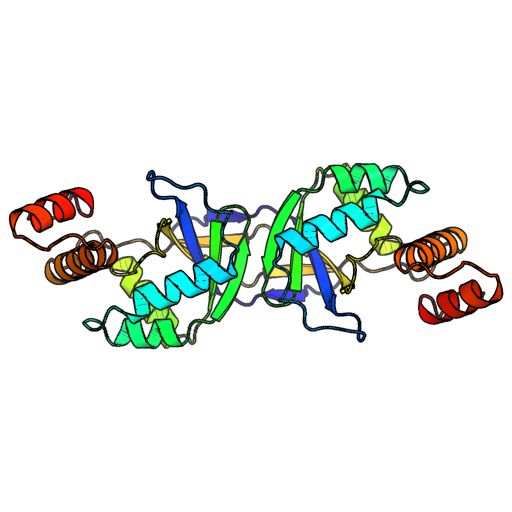OM 1736 N N . ARG B 1 71 ? -6.676 -9.742 -0.469 1 97.5 71 ARG B N 1
ATOM 1737 C CA . ARG B 1 71 ? -7.453 -10.523 0.489 1 97.5 71 ARG B CA 1
ATOM 1738 C C . ARG B 1 71 ? -8.594 -11.258 -0.202 1 97.5 71 ARG B C 1
ATOM 1740 O O . ARG B 1 71 ? -9.016 -10.867 -1.295 1 97.5 71 ARG B O 1
ATOM 1747 N N . ALA B 1 72 ? -9.023 -12.289 0.345 1 97.5 72 ALA B N 1
ATOM 1748 C CA . ALA B 1 72 ? -10.156 -13.109 -0.082 1 97.5 72 ALA B CA 1
ATOM 1749 C C . ALA B 1 72 ? -10.711 -13.922 1.083 1 97.5 72 ALA B C 1
ATOM 1751 O O . ALA B 1 72 ? -10.086 -14.016 2.141 1 97.5 72 ALA B O 1
ATOM 1752 N N . PRO B 1 73 ? -11.961 -14.375 0.936 1 97.19 73 PRO B N 1
ATOM 1753 C CA . PRO B 1 73 ? -12.438 -15.305 1.96 1 97.19 73 PRO B CA 1
ATOM 1754 C C . PRO B 1 73 ? -11.492 -16.484 2.17 1 97.19 73 PRO B C 1
ATOM 1756 O O . PRO B 1 73 ? -10.789 -16.891 1.242 1 97.19 73 PRO B O 1
ATOM 1759 N N . GLN B 1 74 ? -11.508 -17.094 3.32 1 96.62 74 GLN B N 1
ATOM 1760 C CA . GLN B 1 74 ? -10.516 -18.062 3.764 1 96.62 74 GLN B CA 1
ATOM 1761 C C . GLN B 1 74 ? -10.422 -19.234 2.793 1 96.62 74 GLN B C 1
ATOM 1763 O O . GLN B 1 74 ? -9.328 -19.641 2.406 1 96.62 74 GLN B O 1
ATOM 1768 N N . PRO B 1 75 ? -11.5 -19.75 2.277 1 97.12 75 PRO B N 1
ATOM 1769 C CA . PRO B 1 75 ? -11.375 -20.859 1.318 1 97.12 75 PRO B CA 1
ATOM 1770 C C . PRO B 1 75 ? -10.664 -20.438 0.036 1 97.12 75 PRO B C 1
ATOM 1772 O O . PRO B 1 75 ? -9.898 -21.234 -0.532 1 97.12 75 PRO B O 1
ATOM 1775 N N . CYS B 1 76 ? -10.906 -19.234 -0.332 1 97.81 76 CYS B N 1
ATOM 1776 C CA . CYS B 1 76 ? -10.289 -18.734 -1.552 1 97.81 76 CYS B CA 1
ATOM 1777 C C . CYS B 1 76 ? -8.797 -18.469 -1.343 1 97.81 76 CYS B C 1
ATOM 1779 O O . CYS B 1 76 ? -7.988 -18.75 -2.227 1 97.81 76 CYS B O 1
ATOM 1781 N N . VAL B 1 77 ? -8.477 -18 -0.166 1 97.5 77 VAL B N 1
ATOM 1782 C CA . VAL B 1 77 ? -7.066 -17.75 0.131 1 97.5 77 VAL B CA 1
ATOM 1783 C C . VAL B 1 77 ? -6.297 -19.078 0.128 1 97.5 77 VAL B C 1
ATOM 1785 O O . VAL B 1 77 ? -5.152 -19.125 -0.328 1 97.5 77 VAL B O 1
ATOM 1788 N N . GLN B 1 78 ? -6.934 -20.062 0.648 1 97.75 78 GLN B N 1
ATOM 1789 C CA . GLN B 1 78 ? -6.289 -21.375 0.673 1 97.75 78 GLN B CA 1
ATOM 1790 C C . GLN B 1 78 ? -6.008 -21.875 -0.74 1 97.75 78 GLN B C 1
ATOM 1792 O O . GLN B 1 78 ? -4.969 -22.484 -0.992 1 97.75 78 GLN B O 1
ATOM 1797 N N . VAL B 1 79 ? -6.934 -21.625 -1.604 1 97.31 79 VAL B N 1
ATOM 1798 C CA . VAL B 1 79 ? -6.754 -22.016 -2.996 1 97.31 79 VAL B CA 1
ATOM 1799 C C . VAL B 1 79 ? -5.539 -21.312 -3.584 1 97.31 79 VAL B C 1
ATOM 1801 O O . VAL B 1 79 ? -4.73 -21.922 -4.285 1 97.31 79 VAL B O 1
ATOM 1804 N N . LEU B 1 80 ? -5.379 -20.016 -3.285 1 97.06 80 LEU B N 1
ATOM 1805 C CA . LEU B 1 80 ? -4.258 -19.234 -3.787 1 97.06 80 LEU B CA 1
ATOM 1806 C C . LEU B 1 80 ? -2.939 -19.75 -3.207 1 97.06 80 LEU B C 1
ATOM 1808 O O . LEU B 1 80 ? -1.949 -19.875 -3.93 1 97.06 80 LEU B O 1
ATOM 1812 N N . ARG B 1 81 ? -2.951 -20.062 -1.956 1 97.31 81 ARG B N 1
ATOM 1813 C CA . ARG B 1 81 ? -1.76 -20.609 -1.317 1 97.31 81 ARG B CA 1
ATOM 1814 C C . ARG B 1 81 ? -1.337 -21.922 -1.981 1 97.31 81 ARG B C 1
ATOM 1816 O O . ARG B 1 81 ? -0.158 -22.109 -2.285 1 97.31 81 ARG B O 1
ATOM 1823 N N . ASP B 1 82 ? -2.283 -22.703 -2.164 1 94.25 82 ASP B N 1
ATOM 1824 C CA . ASP B 1 82 ? -2.014 -24 -2.777 1 94.25 82 ASP B CA 1
ATOM 1825 C C . ASP B 1 82 ? -1.504 -23.828 -4.207 1 94.25 82 ASP B C 1
ATOM 1827 O O . ASP B 1 82 ? -0.591 -24.547 -4.633 1 94.25 82 ASP B O 1
ATOM 1831 N N . ALA B 1 83 ? -2.154 -22.953 -4.914 1 93.38 83 ALA B N 1
ATOM 1832 C CA . ALA B 1 83 ? -1.707 -22.688 -6.281 1 93.38 83 ALA B CA 1
ATOM 1833 C C . ALA B 1 83 ? -0.26 -22.203 -6.301 1 93.38 83 ALA B C 1
ATOM 1835 O O . ALA B 1 83 ? 0.52 -22.594 -7.172 1 93.38 83 ALA B O 1
ATOM 1836 N N . TRP B 1 84 ? 0.061 -21.391 -5.371 1 94.31 84 TRP B N 1
ATOM 1837 C CA . TRP B 1 84 ? 1.442 -20.938 -5.277 1 94.31 84 TRP B CA 1
ATOM 1838 C C . TRP B 1 84 ? 2.383 -22.094 -4.957 1 94.31 84 TRP B C 1
ATOM 1840 O O . TRP B 1 84 ? 3.426 -22.25 -5.598 1 94.31 84 TRP B O 1
ATOM 1850 N N . ARG B 1 85 ? 1.961 -22.891 -3.979 1 92.25 85 ARG B N 1
ATOM 1851 C CA . ARG B 1 85 ? 2.785 -24.031 -3.604 1 92.25 85 ARG B CA 1
ATOM 1852 C C . ARG B 1 85 ? 3.084 -24.922 -4.812 1 92.25 85 ARG B C 1
ATOM 1854 O O . ARG B 1 85 ? 4.199 -25.422 -4.957 1 92.25 85 ARG B O 1
ATOM 1861 N N . ARG B 1 86 ? 2.129 -24.953 -5.688 1 87.56 86 ARG B N 1
ATOM 1862 C CA . ARG B 1 86 ? 2.242 -25.859 -6.82 1 87.56 86 ARG B CA 1
ATOM 1863 C C . ARG B 1 86 ? 2.742 -25.125 -8.062 1 87.56 86 ARG B C 1
ATOM 1865 O O . ARG B 1 86 ? 2.645 -25.641 -9.18 1 87.56 86 ARG B O 1
ATOM 1872 N N . ARG B 1 87 ? 3.098 -23.891 -7.922 1 86.69 87 ARG B N 1
ATOM 1873 C CA . ARG B 1 87 ? 3.631 -23.078 -9.008 1 86.69 87 ARG B CA 1
ATOM 1874 C C . ARG B 1 87 ? 2.604 -22.906 -10.125 1 86.69 87 ARG B C 1
ATOM 1876 O O . ARG B 1 87 ? 2.957 -22.891 -11.305 1 86.69 87 ARG B O 1
ATOM 1883 N N . ALA B 1 88 ? 1.34 -22.812 -9.695 1 88 88 ALA B N 1
ATOM 1884 C CA . ALA B 1 88 ? 0.245 -22.719 -10.656 1 88 88 ALA B CA 1
ATOM 1885 C C . ALA B 1 88 ? -0.334 -21.297 -10.688 1 88 88 ALA B C 1
ATOM 1887 O O . ALA B 1 88 ? -1.18 -20.984 -11.523 1 88 88 ALA B O 1
ATOM 1888 N N . LEU B 1 89 ? 0.107 -20.469 -9.742 1 91.94 89 LEU B N 1
ATOM 1889 C CA . LEU B 1 89 ? -0.366 -19.078 -9.695 1 91.94 89 LEU B CA 1
ATOM 1890 C C . LEU B 1 89 ? 0.197 -18.281 -10.859 1 91.94 89 LEU B C 1
ATOM 1892 O O . LEU B 1 89 ? 1.399 -18.328 -11.125 1 91.94 89 LEU B O 1
ATOM 1896 N N . ARG B 1 90 ? -0.67 -17.594 -11.523 1 91.06 90 ARG B N 1
ATOM 1897 C CA . ARG B 1 90 ? -0.231 -16.828 -12.695 1 91.06 90 ARG B CA 1
ATOM 1898 C C . ARG B 1 90 ? 0.161 -15.406 -12.305 1 91.06 90 ARG B C 1
ATOM 1900 O O . ARG B 1 90 ? -0.518 -14.766 -11.5 1 91.06 90 ARG B O 1
ATOM 1907 N N . SER B 1 91 ? 1.188 -14.984 -12.922 1 91 91 SER B N 1
ATOM 1908 C CA . SER B 1 91 ? 1.682 -13.633 -12.68 1 91 91 SER B CA 1
ATOM 1909 C C . SER B 1 91 ? 0.993 -12.625 -13.586 1 91 91 SER B C 1
ATOM 1911 O O . SER B 1 91 ? 0.54 -12.969 -14.68 1 91 91 SER B O 1
ATOM 1913 N N . PRO B 1 92 ? 0.835 -11.367 -13.031 1 90.81 92 PRO B N 1
ATOM 1914 C CA . PRO B 1 92 ? 0.379 -10.328 -13.961 1 90.81 92 PRO B CA 1
ATOM 1915 C C . PRO B 1 92 ? 1.336 -10.125 -15.133 1 90.81 92 PRO B C 1
ATOM 1917 O O . PRO B 1 92 ? 2.545 -10.328 -14.992 1 90.81 92 PRO B O 1
ATOM 1920 N N . ARG B 1 93 ? 0.745 -9.727 -16.219 1 84.44 93 ARG B N 1
ATOM 1921 C CA . ARG B 1 93 ? 1.539 -9.539 -17.422 1 84.44 93 ARG B CA 1
ATOM 1922 C C . ARG B 1 93 ? 2.709 -8.594 -17.172 1 84.44 93 ARG B C 1
ATOM 1924 O O . ARG B 1 93 ? 2.545 -7.547 -16.547 1 84.44 93 ARG B O 1
ATOM 1931 N N . GLY B 1 94 ? 3.846 -9.031 -17.656 1 83.88 94 GLY B N 1
ATOM 1932 C CA . GLY B 1 94 ? 5.035 -8.195 -17.547 1 83.88 94 GLY B CA 1
ATOM 1933 C C . GLY B 1 94 ? 5.773 -8.367 -16.234 1 83.88 94 GLY B C 1
ATOM 1934 O O . GLY B 1 94 ? 6.816 -7.754 -16.016 1 83.88 94 GLY B O 1
ATOM 1935 N N . PHE B 1 95 ? 5.238 -9.195 -15.344 1 90.31 95 PHE B N 1
ATOM 1936 C CA . PHE B 1 95 ? 5.863 -9.391 -14.039 1 90.31 95 PHE B CA 1
ATOM 1937 C C . PHE B 1 95 ? 5.969 -10.875 -13.703 1 90.31 95 PHE B C 1
ATOM 1939 O O . PHE B 1 95 ? 5.352 -11.711 -14.359 1 90.31 95 PHE B O 1
ATOM 1946 N N . ARG B 1 96 ? 6.789 -11.141 -12.789 1 90.12 96 ARG B N 1
ATOM 1947 C CA . ARG B 1 96 ? 6.887 -12.453 -12.164 1 90.12 96 ARG B CA 1
ATOM 1948 C C . ARG B 1 96 ? 6.641 -12.367 -10.664 1 90.12 96 ARG B C 1
ATOM 1950 O O . ARG B 1 96 ? 7.105 -11.438 -10.008 1 90.12 96 ARG B O 1
ATOM 1957 N N . ILE B 1 97 ? 5.859 -13.297 -10.172 1 95 97 ILE B N 1
ATOM 1958 C CA . ILE B 1 97 ? 5.719 -13.398 -8.719 1 95 97 ILE B CA 1
ATOM 1959 C C . ILE B 1 97 ? 6.941 -14.109 -8.133 1 95 97 ILE B C 1
ATOM 1961 O O . ILE B 1 97 ? 7.215 -15.266 -8.461 1 95 97 ILE B O 1
ATOM 1965 N N . THR B 1 98 ? 7.637 -13.469 -7.277 1 94.38 98 THR B N 1
ATOM 1966 C CA . THR B 1 98 ? 8.867 -14.031 -6.738 1 94.38 98 THR B CA 1
ATOM 1967 C C . THR B 1 98 ? 8.625 -14.648 -5.359 1 94.38 98 THR B C 1
ATOM 1969 O O . THR B 1 98 ? 9.422 -15.469 -4.891 1 94.38 98 THR B O 1
ATOM 1972 N N . ALA B 1 99 ? 7.574 -14.242 -4.711 1 96.56 99 ALA B N 1
ATOM 1973 C CA . ALA B 1 99 ? 7.23 -14.781 -3.396 1 96.56 99 ALA B CA 1
ATOM 1974 C C . ALA B 1 99 ? 5.777 -14.484 -3.045 1 96.56 99 ALA B C 1
ATOM 1976 O O . ALA B 1 99 ? 5.215 -13.484 -3.494 1 96.56 99 ALA B O 1
ATOM 1977 N N . VAL B 1 100 ? 5.234 -15.336 -2.322 1 97.88 100 VAL B N 1
ATOM 1978 C CA . VAL B 1 100 ? 3.906 -15.188 -1.739 1 97.88 100 VAL B CA 1
ATOM 1979 C C . VAL B 1 100 ? 3.957 -15.508 -0.247 1 97.88 100 VAL B C 1
ATOM 1981 O O . VAL B 1 100 ? 4.699 -16.391 0.178 1 97.88 100 VAL B O 1
ATOM 1984 N N . GLY B 1 101 ? 3.223 -14.781 0.539 1 97.94 101 GLY B N 1
ATOM 1985 C CA . GLY B 1 101 ? 3.209 -15.039 1.97 1 97.94 101 GLY B CA 1
ATOM 1986 C C . GLY B 1 101 ? 2.049 -14.383 2.688 1 97.94 101 GLY B C 1
ATOM 1987 O O . GLY B 1 101 ? 1.36 -13.531 2.115 1 97.94 101 GLY B O 1
ATOM 1988 N N . ASP B 1 102 ? 1.876 -14.805 3.883 1 97.69 102 ASP B N 1
ATOM 1989 C CA . ASP B 1 102 ? 0.844 -14.227 4.738 1 97.69 102 ASP B CA 1
ATOM 1990 C C . ASP B 1 102 ? 1.363 -12.992 5.473 1 97.69 102 ASP B C 1
ATOM 1992 O O . ASP B 1 102 ? 2.504 -12.977 5.941 1 97.69 102 ASP B O 1
ATOM 1996 N N . VAL B 1 103 ? 0.545 -11.984 5.527 1 96.94 103 VAL B N 1
ATOM 1997 C CA . VAL B 1 103 ? 0.893 -10.734 6.203 1 96.94 103 VAL B CA 1
ATOM 1998 C C . VAL B 1 103 ? -0.094 -10.469 7.336 1 96.94 103 VAL B C 1
ATOM 2000 O O . VAL B 1 103 ? -1.309 -10.578 7.152 1 96.94 103 VAL B O 1
ATOM 2003 N N . PHE B 1 104 ? 0.376 -10.125 8.469 1 93.5 104 PHE B N 1
ATOM 2004 C CA . PHE B 1 104 ? -0.479 -9.758 9.586 1 93.5 104 PHE B CA 1
ATOM 2005 C C . PHE B 1 104 ? -1.124 -8.398 9.352 1 93.5 104 PHE B C 1
ATOM 2007 O O . PHE B 1 104 ? -0.67 -7.629 8.5 1 93.5 104 PHE B O 1
ATOM 2014 N N . PRO B 1 105 ? -2.18 -8.164 10.07 1 94 105 PRO B N 1
ATOM 2015 C CA . PRO B 1 105 ? -2.811 -6.844 9.953 1 94 105 PRO B CA 1
ATOM 2016 C C . PRO B 1 105 ? -1.82 -5.699 10.141 1 94 105 PRO B C 1
ATOM 2018 O O . PRO B 1 105 ? -0.92 -5.785 10.977 1 94 105 PRO B O 1
ATOM 2021 N N . VAL B 1 106 ? -1.861 -4.754 9.336 1 95.12 106 VAL B N 1
ATOM 2022 C CA . VAL B 1 106 ? -1.055 -3.549 9.492 1 95.12 106 VAL B CA 1
ATOM 2023 C C . VAL B 1 106 ? -1.688 -2.633 10.531 1 95.12 106 VAL B C 1
ATOM 2025 O O . VAL B 1 106 ? -2.859 -2.26 10.414 1 95.12 106 VAL B O 1
ATOM 2028 N N . GLN B 1 107 ? -0.935 -2.27 11.484 1 95.06 107 GLN B N 1
ATOM 2029 C CA . GLN B 1 107 ? -1.437 -1.449 12.586 1 95.06 107 GLN B CA 1
ATOM 2030 C C . GLN B 1 107 ? -0.595 -0.188 12.758 1 95.06 107 GLN B C 1
ATOM 2032 O O . GLN B 1 107 ? 0.589 -0.174 12.414 1 95.06 107 GLN B O 1
ATOM 2037 N N . MET B 1 108 ? -1.241 0.851 13.273 1 95.44 108 MET B N 1
ATOM 2038 C CA . MET B 1 108 ? -0.509 2.082 13.562 1 95.44 108 MET B CA 1
ATOM 2039 C C . MET B 1 108 ? -0.677 2.486 15.023 1 95.44 108 MET B C 1
ATOM 2041 O O . MET B 1 108 ? -1.673 2.137 15.656 1 95.44 108 MET B O 1
ATOM 2045 N N . SER B 1 109 ? 0.288 3.012 15.555 1 96.62 109 SER B N 1
ATOM 2046 C CA . SER B 1 109 ? 0.211 3.76 16.812 1 96.62 109 SER B CA 1
ATOM 2047 C C . SER B 1 109 ? -0.104 5.23 16.547 1 96.62 109 SER B C 1
ATOM 2049 O O . SER B 1 109 ? 0.788 6.012 16.219 1 96.62 109 SER B O 1
ATOM 2051 N N . PRO B 1 110 ? -1.294 5.625 16.75 1 96.75 110 PRO B N 1
ATOM 2052 C CA . PRO B 1 110 ? -1.698 6.988 16.406 1 96.75 110 PRO B CA 1
ATOM 2053 C C . PRO B 1 110 ? -0.977 8.047 17.234 1 96.75 110 PRO B C 1
ATOM 2055 O O . PRO B 1 110 ? -0.672 7.812 18.406 1 96.75 110 PRO B O 1
ATOM 2058 N N . ILE B 1 111 ? -0.688 9.102 16.625 1 96.44 111 ILE B N 1
ATOM 2059 C CA . ILE B 1 111 ? -0.114 10.266 17.297 1 96.44 111 ILE B CA 1
ATOM 2060 C C . ILE B 1 111 ? -1.222 11.25 17.672 1 96.44 111 ILE B C 1
ATOM 2062 O O . ILE B 1 111 ? -1.936 11.742 16.797 1 96.44 111 ILE B O 1
ATOM 2066 N N . ALA B 1 112 ? -1.312 11.562 18.891 1 93.94 112 ALA B N 1
ATOM 2067 C CA . ALA B 1 112 ? -2.35 12.477 19.375 1 93.94 112 ALA B CA 1
ATOM 2068 C C . ALA B 1 112 ? -2.002 13.922 19.047 1 93.94 112 ALA B C 1
ATOM 2070 O O . ALA B 1 112 ? -0.839 14.328 19.125 1 93.94 112 ALA B O 1
ATOM 2071 N N . GLN B 1 113 ? -3.006 14.641 18.688 1 90.56 113 GLN B N 1
ATOM 2072 C CA . GLN B 1 113 ? -2.809 16.062 18.469 1 90.56 113 GLN B CA 1
ATOM 2073 C C . GLN B 1 113 ? -2.869 16.844 19.781 1 90.56 113 GLN B C 1
ATOM 2075 O O . GLN B 1 113 ? -3.561 16.438 20.703 1 90.56 113 GLN B O 1
ATOM 2080 N N . CYS B 1 114 ? -2.131 17.859 19.812 1 87 114 CYS B N 1
ATOM 2081 C CA . CYS B 1 114 ? -2.162 18.719 21 1 87 114 CYS B CA 1
ATOM 2082 C C . CYS B 1 114 ? -3.5 19.453 21.109 1 87 114 CYS B C 1
ATOM 2084 O O . CYS B 1 114 ? -4.141 19.734 20.094 1 87 114 CYS B O 1
ATOM 2086 N N . GLN B 1 115 ? -3.947 19.641 22.266 1 81.44 115 GLN B N 1
ATOM 2087 C CA . GLN B 1 115 ? -5.195 20.344 22.531 1 81.44 115 GLN B CA 1
ATOM 2088 C C . GLN B 1 115 ? -5.047 21.844 22.266 1 81.44 115 GLN B C 1
ATOM 2090 O O . GLN B 1 115 ? -5.988 22.5 21.812 1 81.44 115 GLN B O 1
ATOM 2095 N N . PHE B 1 116 ? -3.758 22.391 22.531 1 78.31 116 PHE B N 1
ATOM 2096 C CA . PHE B 1 116 ? -3.545 23.812 22.328 1 78.31 116 PHE B CA 1
ATOM 2097 C C . PHE B 1 116 ? -2.557 24.062 21.188 1 78.31 116 PHE B C 1
ATOM 2099 O O . PHE B 1 116 ? -1.504 23.422 21.125 1 78.31 116 PHE B O 1
ATOM 2106 N N . VAL B 1 117 ? -3.004 24.641 20.172 1 77.62 117 VAL B N 1
ATOM 2107 C CA . VAL B 1 117 ? -2.156 25.031 19.047 1 77.62 117 VAL B CA 1
ATOM 2108 C C . VAL B 1 117 ? -1.936 26.531 19.047 1 77.62 117 VAL B C 1
ATOM 2110 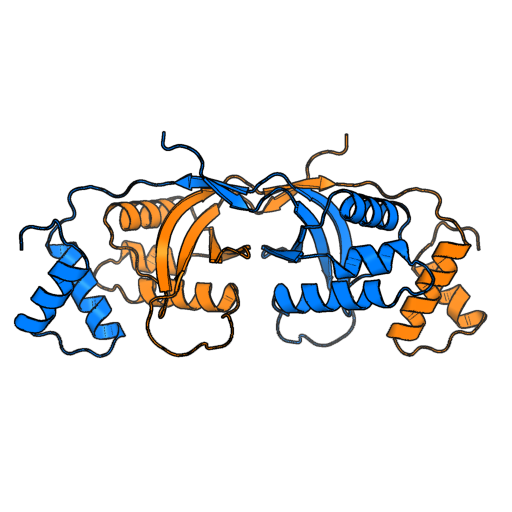O O . VAL B 1 117 ? -2.881 27.312 19.234 1 77.62 117 VAL B O 1
ATOM 2113 N N . PRO B 1 118 ? -0.695 26.859 18.922 1 76.75 118 PRO B N 1
ATOM 2114 C CA . PRO B 1 118 ? -0.44 28.297 18.875 1 76.75 118 PRO B CA 1
ATOM 2115 C C . PRO B 1 118 ? -1.252 29.016 17.797 1 76.75 118 PRO B C 1
ATOM 2117 O O . PRO B 1 118 ? -1.392 28.5 16.688 1 76.75 118 PRO B O 1
ATOM 2120 N N . LEU B 1 119 ? -1.773 30.172 18.094 1 78.38 119 LEU B N 1
ATOM 2121 C CA . LEU B 1 119 ? -2.627 30.953 17.203 1 78.38 119 LEU B CA 1
ATOM 2122 C C . LEU B 1 119 ? -1.906 31.266 15.891 1 78.38 119 LEU B C 1
ATOM 2124 O O . LEU B 1 119 ? -2.512 31.234 14.82 1 78.38 119 LEU B O 1
ATOM 2128 N N . ALA B 1 120 ? -0.632 31.531 16.094 1 77.25 120 ALA B N 1
ATOM 2129 C CA . ALA B 1 120 ? 0.136 31.875 14.898 1 77.25 120 ALA B CA 1
ATOM 2130 C C . ALA B 1 120 ? 0.155 30.734 13.898 1 77.25 120 ALA B C 1
ATOM 2132 O O . ALA B 1 120 ? 0.026 30.953 12.688 1 77.25 120 ALA B O 1
ATOM 2133 N N . GLU B 1 121 ? 0.276 29.609 14.438 1 79.31 121 GLU B N 1
ATOM 2134 C CA . GLU B 1 121 ? 0.314 28.438 13.578 1 79.31 121 GLU B CA 1
ATOM 2135 C C . GLU B 1 121 ? -1.031 28.203 12.891 1 79.31 121 GLU B C 1
ATOM 2137 O O . GLU B 1 121 ? -1.083 27.906 11.695 1 79.31 121 GLU B O 1
ATOM 2142 N N . VAL B 1 122 ? -1.98 28.406 13.617 1 77.5 122 VAL B N 1
ATOM 2143 C CA . VAL B 1 122 ? -3.338 28.25 13.109 1 77.5 122 VAL B CA 1
ATOM 2144 C C . VAL B 1 122 ? -3.592 29.25 11.984 1 77.5 122 VAL B C 1
ATOM 2146 O O . VAL B 1 122 ? -4.145 28.891 10.945 1 77.5 122 VAL B O 1
ATOM 2149 N N . LEU B 1 123 ? -3.178 30.438 12.281 1 81.75 123 LEU B N 1
ATOM 2150 C CA . LEU B 1 123 ? -3.363 31.484 11.281 1 81.75 123 LEU B CA 1
ATOM 2151 C C . LEU B 1 123 ? -2.582 31.172 10.016 1 81.75 123 LEU B C 1
ATOM 2153 O O . LEU B 1 123 ? -3.119 31.281 8.906 1 81.75 123 LEU B O 1
ATOM 2157 N N . CYS B 1 124 ? -1.324 30.812 10.219 1 81.38 124 CYS B N 1
ATOM 2158 C CA . CYS B 1 124 ? -0.475 30.516 9.07 1 81.38 124 CYS B CA 1
ATOM 2159 C C . CYS B 1 124 ? -1.051 29.359 8.258 1 81.38 124 CYS B C 1
ATOM 2161 O O . CYS B 1 124 ? -1.074 29.422 7.023 1 81.38 124 CYS B O 1
ATOM 2163 N N . CYS B 1 125 ? -1.536 28.344 8.961 1 79.56 125 CYS B N 1
ATOM 2164 C CA . CYS B 1 125 ? -2.117 27.188 8.281 1 79.56 125 CYS B CA 1
ATOM 2165 C C . CYS B 1 125 ? -3.395 27.578 7.543 1 79.56 125 CYS B C 1
ATOM 2167 O O . CYS B 1 125 ? -3.629 27.125 6.418 1 79.56 125 CYS B O 1
ATOM 2169 N N . THR B 1 126 ? -4.203 28.422 8.141 1 82.69 126 THR B N 1
ATOM 2170 C CA . THR B 1 126 ? -5.449 28.859 7.531 1 82.69 126 THR B CA 1
ATOM 2171 C C . THR B 1 126 ? -5.172 29.688 6.277 1 82.69 126 THR B C 1
ATOM 2173 O O . THR B 1 126 ? -5.828 29.5 5.25 1 82.69 126 THR B O 1
ATOM 2176 N N . ILE B 1 127 ? -4.27 30.516 6.422 1 84.62 127 ILE B N 1
ATOM 2177 C CA . ILE B 1 127 ? -3.896 31.344 5.285 1 84.62 127 ILE B CA 1
ATOM 2178 C C . ILE B 1 127 ? -3.367 30.469 4.152 1 84.62 127 ILE B C 1
ATOM 2180 O O . ILE B 1 127 ? -3.711 30.688 2.986 1 84.62 127 ILE B O 1
ATOM 2184 N N . ALA B 1 128 ? -2.537 29.547 4.492 1 81.81 128 ALA B N 1
ATOM 2185 C CA . ALA B 1 128 ? -2.004 28.625 3.492 1 81.81 128 ALA B CA 1
ATOM 2186 C C . ALA B 1 128 ? -3.127 27.875 2.785 1 81.81 128 ALA B C 1
ATOM 2188 O O . ALA B 1 128 ? -3.105 27.719 1.563 1 81.81 128 ALA B O 1
ATOM 2189 N N . ASP B 1 129 ? -4.078 27.438 3.521 1 79.44 129 ASP B N 1
ATOM 2190 C CA . ASP B 1 129 ? -5.219 26.719 2.961 1 79.44 129 ASP B CA 1
ATOM 2191 C C . ASP B 1 129 ? -6.027 27.625 2.027 1 79.44 129 ASP B C 1
ATOM 2193 O O . ASP B 1 129 ? -6.469 27.188 0.964 1 79.44 129 ASP B O 1
ATOM 2197 N N . MET B 1 130 ? -6.258 28.781 2.488 1 82 130 MET B N 1
ATOM 2198 C CA . MET B 1 130 ? -7.004 29.734 1.683 1 82 130 MET B CA 1
ATOM 2199 C C . MET B 1 130 ? -6.262 30.062 0.389 1 82 130 MET B C 1
ATOM 2201 O O . MET B 1 130 ? -6.871 30.141 -0.678 1 82 130 MET B O 1
ATOM 2205 N N . ASN B 1 131 ? -4.961 30.156 0.484 1 81.5 131 ASN B N 1
ATOM 2206 C CA . ASN B 1 131 ? -4.148 30.422 -0.701 1 81.5 131 ASN B CA 1
ATOM 2207 C C . ASN B 1 131 ? -4.188 29.25 -1.674 1 81.5 131 ASN B C 1
ATOM 2209 O O . ASN B 1 131 ? -4.297 29.438 -2.887 1 81.5 131 ASN B O 1
ATOM 2213 N N . ALA B 1 132 ? -4.125 28.078 -1.104 1 76.81 132 ALA B N 1
ATOM 2214 C CA . ALA B 1 132 ? -4.172 26.875 -1.927 1 76.81 132 ALA B CA 1
ATOM 2215 C C . ALA B 1 132 ? -5.512 26.75 -2.643 1 76.81 132 ALA B C 1
ATOM 2217 O O . ALA B 1 132 ? -5.578 26.234 -3.76 1 76.81 132 ALA B O 1
ATOM 2218 N N . GLY B 1 133 ? -6.535 27.25 -2.041 1 78.5 133 GLY B N 1
ATOM 2219 C CA . GLY B 1 133 ? -7.867 27.234 -2.619 1 78.5 133 GLY B CA 1
ATOM 2220 C C . GLY B 1 133 ? -8.172 28.469 -3.459 1 78.5 133 GLY B C 1
ATOM 2221 O O . GLY B 1 133 ? -9.281 28.609 -3.979 1 78.5 133 GLY B O 1
ATOM 2222 N N . GLN B 1 134 ? -7.18 29.312 -3.488 1 84.19 134 GLN B N 1
ATOM 2223 C CA . GLN B 1 134 ? -7.305 30.562 -4.242 1 84.19 134 GLN B CA 1
ATOM 2224 C C . GLN B 1 134 ? -8.414 31.438 -3.668 1 84.19 134 GLN B C 1
ATOM 2226 O O . GLN B 1 134 ? -9.195 32.031 -4.41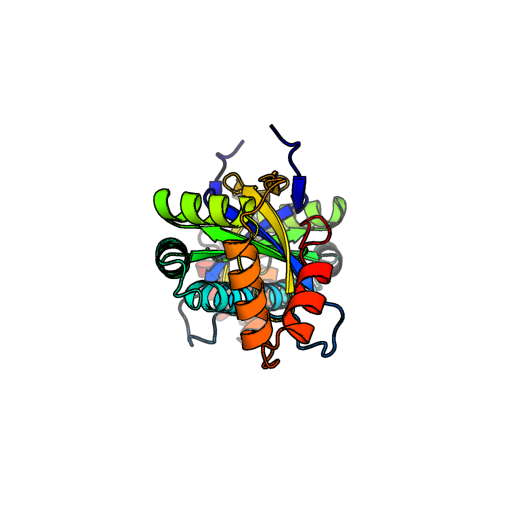8 1 84.19 134 GLN B O 1
ATOM 2231 N N . VAL B 1 135 ? -8.602 31.406 -2.381 1 84.38 135 VAL B N 1
ATOM 2232 C CA . VAL B 1 135 ? -9.539 32.25 -1.659 1 84.38 135 VAL B CA 1
ATOM 2233 C C . VAL B 1 135 ? -8.805 33.469 -1.081 1 84.38 135 VAL B C 1
ATOM 2235 O O . VAL B 1 135 ? -7.746 33.312 -0.469 1 84.38 135 VAL B O 1
ATOM 2238 N N . ALA B 1 136 ? -9.289 34.594 -1.3 1 87.69 136 ALA B N 1
ATOM 2239 C CA . ALA B 1 136 ? -8.664 35.812 -0.793 1 87.69 136 ALA B CA 1
ATOM 2240 C C . ALA B 1 136 ? -8.664 35.844 0.732 1 87.69 136 ALA B C 1
ATOM 2242 O O . ALA B 1 136 ? -9.695 35.562 1.36 1 87.69 136 ALA B O 1
ATOM 2243 N N . VAL B 1 137 ? -7.535 36.188 1.268 1 88.12 137 VAL B N 1
ATOM 2244 C CA . VAL B 1 137 ? -7.406 36.25 2.719 1 88.12 137 VAL B CA 1
ATOM 2245 C C . VAL B 1 137 ? -7.867 37.625 3.223 1 88.12 137 VAL B C 1
ATOM 2247 O O . VAL B 1 137 ? -7.164 38.625 3.059 1 88.12 137 VAL B O 1
ATOM 2250 N N . THR B 1 138 ? -9.062 37.75 3.676 1 89.19 138 THR B N 1
ATOM 2251 C CA . THR B 1 138 ? -9.586 38.906 4.398 1 89.19 138 THR B CA 1
ATOM 2252 C C . THR B 1 138 ? -9.828 38.562 5.863 1 89.19 138 THR B C 1
ATOM 2254 O O . THR B 1 138 ? -9.781 37.375 6.25 1 89.19 138 THR B O 1
ATOM 2257 N N . GLN B 1 139 ? -9.914 39.688 6.598 1 84.94 139 GLN B N 1
ATOM 2258 C CA . GLN B 1 139 ? -10.164 39.438 8.016 1 84.94 139 GLN B CA 1
ATOM 2259 C C . GLN B 1 139 ? -11.422 38.562 8.211 1 84.94 139 GLN B C 1
ATOM 2261 O O . GLN B 1 139 ? -11.43 37.656 9.023 1 84.94 139 GLN B O 1
ATOM 2266 N N . GLU B 1 140 ? -12.414 38.875 7.445 1 85.12 140 GLU B N 1
ATOM 2267 C CA . GLU B 1 140 ? -13.688 38.188 7.57 1 85.12 140 GLU B CA 1
ATOM 2268 C C . GLU B 1 140 ? -13.578 36.719 7.117 1 85.12 140 GLU B C 1
ATOM 2270 O O . GLU B 1 140 ? -14.07 35.812 7.793 1 85.12 140 GLU B O 1
ATOM 2275 N N . SER B 1 141 ? -12.898 36.5 6 1 85.44 141 SER B N 1
ATOM 2276 C CA . SER B 1 141 ? -12.758 35.156 5.484 1 85.44 141 SER B CA 1
ATOM 2277 C C . SER B 1 141 ? -11.867 34.312 6.387 1 85.44 141 SER B C 1
ATOM 2279 O O . SER B 1 141 ? -12.109 33.125 6.562 1 85.44 141 SER B O 1
ATOM 2281 N N . LEU B 1 142 ? -10.844 34.938 6.961 1 85.5 142 LEU B N 1
ATOM 2282 C CA . LEU B 1 142 ? -9.914 34.25 7.848 1 85.5 142 LEU B CA 1
ATOM 2283 C C . LEU B 1 142 ? -10.625 33.75 9.094 1 85.5 142 LEU B C 1
ATOM 2285 O O . LEU B 1 142 ? -10.414 32.594 9.516 1 85.5 142 LEU B O 1
ATOM 2289 N N . LEU B 1 143 ? -11.453 34.625 9.633 1 82.44 143 LEU B N 1
ATOM 2290 C CA . LEU B 1 143 ? -12.188 34.25 10.844 1 82.44 143 LEU B CA 1
ATOM 2291 C C . LEU B 1 143 ? -13.164 33.125 10.555 1 82.44 143 LEU B C 1
ATOM 2293 O O . LEU B 1 143 ? -13.312 32.219 11.367 1 82.44 143 LEU B O 1
ATOM 2297 N N . GLU B 1 144 ? -13.781 33.156 9.453 1 81.56 144 GLU B N 1
ATOM 2298 C CA . GLU B 1 144 ? -14.719 32.125 9.062 1 81.56 144 GLU B CA 1
ATOM 2299 C C . GLU B 1 144 ? -14.016 30.766 8.938 1 81.56 144 GLU B C 1
ATOM 2301 O O . GLU B 1 144 ? -14.539 29.734 9.375 1 81.56 144 GLU B O 1
ATOM 2306 N N . HIS B 1 145 ? -12.852 30.859 8.383 1 78.75 145 HIS B N 1
ATOM 2307 C CA . HIS B 1 145 ? -12.094 29.641 8.148 1 78.75 145 HIS B CA 1
ATOM 2308 C C . HIS B 1 145 ? -11.484 29.109 9.445 1 78.75 145 HIS B C 1
ATOM 2310 O O . HIS B 1 145 ? -11.391 27.906 9.641 1 78.75 145 HIS B O 1
ATOM 2316 N N . LEU B 1 146 ? -11.086 30 10.312 1 79.19 146 LEU B N 1
ATOM 2317 C CA . LEU B 1 146 ? -10.492 29.625 11.594 1 79.19 146 LEU B CA 1
ATOM 2318 C C . LEU B 1 146 ? -11.5 28.906 12.477 1 79.19 146 LEU B C 1
ATOM 2320 O O . LEU B 1 146 ? -11.172 27.922 13.133 1 79.19 146 LEU B O 1
ATOM 2324 N N . VAL B 1 147 ? -12.695 29.375 12.445 1 76.69 147 VAL B N 1
ATOM 2325 C CA . VAL B 1 147 ? -13.758 28.781 13.258 1 76.69 147 VAL B CA 1
ATOM 2326 C C . VAL B 1 147 ? -14.086 27.375 12.742 1 76.69 147 VAL B C 1
ATOM 2328 O O . VAL B 1 147 ? -14.367 26.469 13.523 1 76.69 147 VAL B O 1
ATOM 2331 N N . LYS B 1 148 ? -13.938 27.219 11.477 1 72.94 148 LYS B N 1
ATOM 2332 C CA . LYS B 1 148 ? -14.258 25.938 10.867 1 72.94 148 LYS B CA 1
ATOM 2333 C C . LYS B 1 148 ? -13.164 24.906 11.133 1 72.94 148 LYS B C 1
ATOM 2335 O O . LYS B 1 148 ? -13.453 23.734 11.406 1 72.94 148 LYS B O 1
ATOM 2340 N N . LEU B 1 149 ? -12 25.391 11.094 1 70.75 149 LEU B N 1
ATOM 2341 C CA . LEU B 1 149 ? -10.867 24.469 11.133 1 70.75 149 LEU B CA 1
ATOM 2342 C C . LEU B 1 149 ? -10.398 24.25 12.57 1 70.75 149 LEU B C 1
ATOM 2344 O O . LEU B 1 149 ? -9.883 23.172 12.898 1 70.75 149 LEU B O 1
ATOM 2348 N N . TYR B 1 150 ? -10.609 25.266 13.445 1 74.25 150 TYR B N 1
ATOM 2349 C CA . TYR B 1 150 ? -10.156 25.188 14.828 1 74.25 150 TYR B CA 1
ATOM 2350 C C . TYR B 1 150 ? -11.242 25.656 15.789 1 74.25 150 TYR B C 1
ATOM 2352 O O . TYR B 1 150 ? -11.086 26.656 16.484 1 74.25 150 TYR B O 1
ATOM 2360 N N . PRO B 1 151 ? -12.266 24.938 15.828 1 64.44 151 PRO B N 1
ATOM 2361 C CA . PRO B 1 151 ? -13.414 25.406 16.609 1 64.44 151 PRO B CA 1
ATOM 2362 C C . PRO B 1 151 ? -13.07 25.688 18.062 1 64.44 151 PRO B C 1
ATOM 2364 O O . PRO B 1 151 ? -13.742 26.484 18.719 1 64.44 151 PRO B O 1
ATOM 2367 N N . GLY B 1 152 ? -12.18 25.141 18.594 1 59.44 152 GLY B N 1
ATOM 2368 C CA . GLY B 1 152 ? -11.883 25.312 20.016 1 59.44 152 GLY B CA 1
ATOM 2369 C C . GLY B 1 152 ? -10.898 26.438 20.266 1 59.44 152 GLY B C 1
ATOM 2370 O O . GLY B 1 152 ? -10.586 26.75 21.422 1 59.44 152 GLY B O 1
ATOM 2371 N N . HIS B 1 153 ? -10.391 26.984 19.281 1 59.22 153 HIS B N 1
ATOM 2372 C CA . HIS B 1 153 ? -9.453 28.078 19.516 1 59.22 153 HIS B CA 1
ATOM 2373 C C . HIS B 1 153 ? -10.188 29.406 19.688 1 59.22 153 HIS B C 1
ATOM 2375 O O . HIS B 1 153 ? -11.141 29.688 18.953 1 59.22 153 HIS B O 1
ATOM 2381 N N . ARG B 1 154 ? -10.266 29.844 20.906 1 52.81 154 ARG B N 1
ATOM 2382 C CA . ARG B 1 154 ? -10.836 31.156 21.172 1 52.81 154 ARG B CA 1
ATOM 2383 C C . ARG B 1 154 ? -10.195 32.219 20.281 1 52.81 154 ARG B C 1
ATOM 2385 O O . ARG B 1 154 ? -8.977 32.375 20.281 1 52.81 154 ARG B O 1
ATOM 2392 N N . VAL B 1 155 ? -10.734 32.406 19.188 1 52.06 155 VAL B N 1
ATOM 2393 C CA . VAL B 1 155 ? -10.32 33.5 18.297 1 52.06 155 VAL B CA 1
ATOM 2394 C C . VAL B 1 155 ? -10.703 34.844 18.922 1 52.06 155 VAL B C 1
ATOM 2396 O O . VAL B 1 155 ? -11.758 34.969 19.547 1 52.06 155 VAL B O 1
#

Foldseek 3Di:
DDDKDFPFAKWKKFQKDFDPDDDPDPPDALVVQLVLQLVQQLPPVVCVLSVVLSVQKDWGDADPSGMTTIDGPPSSVVVVVVCVVVVNRDGGPRIDGPDMDIDHTDIDDDDDDDPDDDPVVLLVVLVVVCVVVVHDDDPVVSVVSSCVVPVPDPD/DDDKDFPFAKWKKFQKDFDPDDDPPPPDALVVQLVLQLVQQLPPVVCVLSVVLSVFKDWGDADPSGMTTIDGPPSSVVVVVVCVVVVNRDGGPRIDGPDMDIDHTDIDDDDDDDPDDDPVVLQVVLVVVCVVVVHDDDPVVSVVSSCVVPVPDPD

Sequence (310 aa):
MARPVQLAPGSLALVLSPREAGQAAGKPGGRALFRAFRRANARCFWNASLVRAASRLAFVGWLQRRVLLVRAPQPCVQVLRDAWRRRALRSPRGFRITAVGDVFPVQMSPIAQCQFVPLAEVLCCTIADMNAGQVAVTQESLLEHLVKLYPGHRVMARPVQLAPGSLALVLSPREAGQAAGKPGGRALFRAFRRANARCFWNASLVRAASRLAFVGWLQRRVLLVRAPQPCVQVLRDAWRRRALRSPRGFRITAVGDVFPVQMSPIAQCQFVPLAEVLCCTIADMNAGQVAVTQESLLEHLVKLYPGHRV

Solvent-accessible surface area (backbone atoms only — not comparable to full-atom values): 16827 Å² total; per-residue (Å²): 129,64,72,70,41,78,66,39,68,58,31,41,37,38,32,47,40,75,50,84,68,84,75,82,57,74,79,71,50,56,65,57,49,48,52,36,26,33,51,47,28,47,63,36,73,91,39,59,66,47,21,55,28,33,72,52,50,39,79,41,30,26,35,68,71,42,28,40,31,29,38,48,59,68,72,36,42,50,44,52,52,49,27,43,24,51,70,58,60,50,44,25,84,68,37,38,67,78,45,40,23,44,26,66,53,42,44,23,41,52,58,71,59,54,93,76,56,60,64,65,55,51,49,52,48,48,50,50,50,30,54,74,67,71,42,77,86,40,75,68,52,46,52,56,48,42,49,71,74,38,67,80,56,85,122,129,66,72,71,42,78,69,39,71,59,31,40,36,39,32,46,40,74,48,87,71,82,80,77,57,72,80,71,51,54,66,58,46,47,51,37,26,32,51,47,28,48,65,36,74,92,39,58,66,47,21,54,28,32,71,51,52,40,81,41,30,25,35,67,71,43,29,41,30,29,36,46,60,68,73,33,43,52,45,51,51,49,28,42,24,50,69,58,60,50,45,26,86,68,37,38,67,77,47,41,22,45,24,66,53,42,47,23,42,53,59,72,58,53,91,76,54,60,65,65,54,52,49,53,48,48,50,50,51,31,54,75,68,71,42,78,87,40,76,68,53,46,52,56,48,41,50,70,76,39,66,82,56,87,122

Nearest PDB structures (foldseek):
  5loq-assembly1_B  TM=3.279E-01  e=4.691E-01  Listeria monocytogenes
  5loq-assembly1_E  TM=3.320E-01  e=4.137E-01  Listeria monocytogenes
  2kb2-assembly1_A  TM=4.120E-01  e=1.204E+00  Klebsiella pneumoniae subsp. pneumoniae MGH 78578
  1vdh-assembly1_A  TM=2.925E-01  e=4.137E-01  Thermus thermophilus
  6ahu-assembly1_H  TM=5.865E-01  e=1.063E-01  Homo sapiens

pLDDT: mean 86.58, std 13.09, range [39.28, 98.38]

Organism: Cricetulus griseus (NCBI:txid10029)

InterPro domains:
  IPR019391 Storkhead-box protein, winged-helix domain [PF10264] (108-152)
  IPR040126 Storkhead-box protein 1/2 [PTHR22437] (1-152)

Secondary structure (DSSP, 8-state):
-PPPEEEE-SEEEEEEEE-SSS-------HHHHHHHHHHHHHT-TT-HHHHHHHHT-EEEEEETTTEEEEE--HHHHHHHHHHHHTT-PPPPTTEEEEEEEEEPPEEEEEPPPPS---HHHHHHHHHHHHHHTT----HHHHHHHHHHH-TTS--/-PPPEEEE-SEEEEEEEE-SSS-------HHHHHHHHHHHHHT-TT-HHHHHHHHT-EEEEEETTTEEEEE--HHHHHHHHHHHHTT-PPPPTTEEEEEEEEEPPEEEEEPPPPS---HHHHHHHHHHHHHHTT----HHHHHHHHHHH-TTS--